Protein AF-A0A674N9Z7-F1 (afdb_monomer_lite)

Secondary structure (DSSP, 8-state):
-EEEEEEETTS-EEEEE--EEEE-SSEEEEEEE-TT-SPBGGGEEEEEEEEEEE----S---S----GGGSPEEEEEEEEEETTS--EEEEE-SSEEEEE-STTEEEEEETTT-BEEEEEEEEESTTHHHHHHTS-SSSPPPPP--PPPP-SS-TTTTSSSEEEEEEEE-SSSPPEEEEEEE-GGGEETTEE---SS-TT-GGG-----S------EETTEE-SSEEEEEEEEE-TTS-EEEEEEEEEE-EE---PPPTT--SPPEEEEEE-SS-EEEEEE-

pLDDT: mean 77.6, std 15.86, range [34.12, 95.75]

Structure (mmCIF, N/CA/C/O backbone):
data_AF-A0A674N9Z7-F1
#
_entry.id   AF-A0A674N9Z7-F1
#
loop_
_atom_site.group_PDB
_atom_site.id
_atom_site.type_symbol
_atom_site.label_atom_id
_atom_site.label_alt_id
_atom_site.label_comp_id
_atom_site.label_asym_id
_atom_site.label_entity_id
_atom_site.label_seq_id
_atom_site.pdbx_PDB_ins_code
_atom_site.Cartn_x
_atom_site.Cartn_y
_atom_site.Cartn_z
_atom_site.occupancy
_atom_site.B_iso_or_equiv
_atom_site.auth_seq_id
_atom_site.auth_comp_id
_atom_site.auth_asym_id
_atom_site.auth_atom_id
_atom_site.pdbx_PDB_model_num
ATOM 1 N N . THR A 1 1 ? 1.564 -14.132 9.157 1.00 89.25 1 THR A N 1
ATOM 2 C CA . THR A 1 1 ? 0.238 -13.489 9.055 1.00 89.25 1 THR A CA 1
ATOM 3 C C . THR A 1 1 ? 0.431 -11.993 9.255 1.00 89.25 1 THR A C 1
ATOM 5 O O . THR A 1 1 ? 1.568 -11.584 9.459 1.00 89.25 1 THR A O 1
ATOM 8 N N . TRP A 1 2 ? -0.617 -11.174 9.172 1.00 94.12 2 TRP A N 1
ATOM 9 C CA . TRP A 1 2 ? -0.531 -9.731 9.433 1.00 94.12 2 TRP A CA 1
ATOM 10 C C . TRP A 1 2 ? -1.522 -9.319 10.516 1.00 94.12 2 TRP A C 1
ATOM 12 O O . TRP A 1 2 ? -2.543 -9.980 10.707 1.00 94.12 2 TRP A O 1
ATOM 22 N N . GLU A 1 3 ? -1.214 -8.232 11.213 1.00 94.38 3 GLU A N 1
ATOM 23 C CA . GLU A 1 3 ? -2.051 -7.651 12.262 1.00 94.38 3 GLU A CA 1
ATOM 24 C C . GLU A 1 3 ? -2.132 -6.134 12.080 1.00 94.38 3 GLU A C 1
ATOM 26 O O . GLU A 1 3 ? -1.129 -5.480 11.781 1.00 94.38 3 GLU A O 1
ATOM 31 N N . LEU A 1 4 ? -3.328 -5.588 12.291 1.00 94.75 4 LEU A N 1
ATOM 32 C CA . LEU A 1 4 ? -3.579 -4.153 12.320 1.00 94.75 4 LEU A CA 1
ATOM 33 C C . LEU A 1 4 ? -3.581 -3.686 13.772 1.00 94.75 4 LEU A C 1
ATOM 35 O O . LEU A 1 4 ? -4.228 -4.291 14.626 1.00 94.75 4 LEU A O 1
ATOM 39 N N . THR A 1 5 ? -2.868 -2.604 14.061 1.00 94.19 5 THR A N 1
ATOM 40 C CA . THR A 1 5 ? -3.030 -1.852 15.307 1.00 94.19 5 THR A CA 1
ATOM 41 C C . THR A 1 5 ? -3.654 -0.503 14.984 1.00 94.19 5 THR A C 1
ATOM 43 O O . THR A 1 5 ? -3.124 0.223 14.147 1.00 94.19 5 THR A O 1
ATOM 46 N N . VAL A 1 6 ? -4.769 -0.189 15.633 1.00 94.00 6 VAL A N 1
ATOM 47 C CA . VAL A 1 6 ? -5.429 1.114 15.552 1.00 94.00 6 VAL A CA 1
ATOM 48 C C . VAL A 1 6 ? -4.976 1.922 16.761 1.00 94.00 6 VAL A C 1
ATOM 50 O O . VAL A 1 6 ? -5.086 1.449 17.895 1.00 94.00 6 VAL A O 1
ATOM 53 N N . CYS A 1 7 ? -4.407 3.096 16.512 1.00 93.25 7 CYS A N 1
ATOM 54 C CA . CYS A 1 7 ? -4.037 4.053 17.545 1.00 93.25 7 CYS A CA 1
ATOM 55 C C . CYS A 1 7 ? -5.126 5.118 17.617 1.00 93.25 7 CYS A C 1
ATOM 57 O O . CYS A 1 7 ? -5.465 5.710 16.595 1.00 93.25 7 CYS A O 1
ATOM 59 N N . ASP A 1 8 ? -5.664 5.374 18.802 1.00 91.69 8 ASP A N 1
ATOM 60 C CA . ASP A 1 8 ? -6.602 6.475 18.998 1.00 91.69 8 ASP A CA 1
ATOM 61 C C . ASP A 1 8 ? -5.860 7.800 19.285 1.00 91.69 8 ASP A C 1
ATOM 63 O O . ASP A 1 8 ? -4.628 7.847 19.393 1.00 91.69 8 ASP A O 1
ATOM 67 N N . ASN A 1 9 ? -6.606 8.893 19.418 1.00 89.75 9 ASN A N 1
ATOM 68 C CA . ASN A 1 9 ? -6.056 10.203 19.782 1.00 89.75 9 ASN A CA 1
ATOM 69 C C . ASN A 1 9 ? -5.608 10.301 21.252 1.00 89.75 9 ASN A C 1
ATOM 71 O O . ASN A 1 9 ? -4.901 11.240 21.615 1.00 89.75 9 ASN A O 1
ATOM 75 N N . SER A 1 10 ? -6.005 9.350 22.103 1.00 88.75 10 SER A N 1
ATOM 76 C CA . SER A 1 10 ? -5.587 9.267 23.508 1.00 88.75 10 SER A CA 1
ATOM 77 C C . SER A 1 10 ? -4.275 8.487 23.702 1.00 88.75 10 SER A C 1
ATOM 79 O O . SER A 1 10 ? -3.694 8.501 24.789 1.00 88.75 10 SER A O 1
ATOM 81 N N . GLY A 1 11 ? -3.778 7.836 22.644 1.00 87.12 11 GLY A N 1
ATOM 82 C CA . GLY A 1 11 ? -2.610 6.957 22.652 1.00 87.12 11 GLY A CA 1
ATOM 83 C C . GLY A 1 11 ? -2.930 5.488 22.968 1.00 87.12 11 GLY A C 1
ATOM 84 O O . GLY A 1 11 ? -2.009 4.665 23.038 1.00 87.12 11 GLY A O 1
ATOM 85 N N . GLN A 1 12 ? -4.204 5.129 23.144 1.00 91.06 12 GLN A N 1
ATOM 86 C CA . GLN A 1 12 ? -4.658 3.750 23.266 1.00 91.06 12 GLN A CA 1
ATOM 87 C C . GLN A 1 12 ? -4.430 2.996 21.951 1.00 91.06 12 GLN A C 1
ATOM 89 O O . GLN A 1 12 ? -4.627 3.518 20.855 1.00 91.06 12 GLN A O 1
ATOM 94 N N . LYS A 1 13 ? -4.012 1.732 22.069 1.00 92.94 13 LYS A N 1
ATOM 95 C CA . LYS A 1 13 ? -3.736 0.853 20.929 1.00 92.94 13 LYS A CA 1
ATOM 96 C C . LYS A 1 13 ? -4.614 -0.386 20.988 1.00 92.94 13 LYS A C 1
ATOM 98 O O . LYS A 1 13 ? -4.460 -1.200 21.901 1.00 92.94 13 LYS A O 1
ATOM 103 N N . THR A 1 14 ? -5.472 -0.571 19.994 1.00 91.75 14 THR A N 1
ATOM 104 C CA . THR A 1 14 ? -6.296 -1.775 19.832 1.00 91.75 14 THR A CA 1
ATOM 105 C C . THR A 1 14 ? -5.777 -2.618 18.676 1.00 91.75 14 THR A C 1
ATOM 107 O O . THR A 1 14 ? -5.268 -2.108 17.680 1.00 91.75 14 THR A O 1
ATOM 110 N N . ARG A 1 15 ? -5.827 -3.945 18.828 1.00 91.69 15 ARG A N 1
ATOM 111 C CA . ARG A 1 15 ? -5.281 -4.889 17.844 1.00 91.69 15 ARG A CA 1
ATOM 112 C C . ARG A 1 15 ? -6.400 -5.653 17.167 1.00 91.69 15 ARG A C 1
ATOM 114 O O . ARG A 1 15 ? -7.312 -6.134 17.834 1.00 91.69 15 ARG A O 1
ATOM 121 N N . HIS A 1 16 ? -6.276 -5.810 15.856 1.00 91.62 16 HIS A N 1
ATOM 122 C CA . HIS A 1 16 ? -7.258 -6.483 15.025 1.00 91.62 16 HIS A CA 1
ATOM 123 C C . HIS A 1 16 ? -6.584 -7.573 14.190 1.00 91.62 16 HIS A C 1
ATOM 125 O O . HIS A 1 16 ? -5.599 -7.346 13.476 1.00 91.62 16 HIS A O 1
ATOM 131 N N . ASN A 1 17 ? -7.151 -8.775 14.270 1.00 89.88 17 ASN A N 1
ATOM 132 C CA . ASN A 1 17 ? -6.742 -9.901 13.443 1.00 89.88 17 ASN A CA 1
ATOM 133 C C . ASN A 1 17 ? -7.235 -9.714 12.010 1.00 89.88 17 ASN A C 1
ATOM 135 O O . ASN A 1 17 ? -8.338 -9.218 11.782 1.00 89.88 17 ASN A O 1
ATOM 139 N N . LEU A 1 18 ? -6.411 -10.143 11.058 1.00 91.56 18 LEU A N 1
ATOM 140 C CA . LEU A 1 18 ? -6.731 -10.109 9.637 1.00 91.56 18 LEU A CA 1
ATOM 141 C C . LEU A 1 18 ? -8.043 -10.850 9.354 1.00 91.56 18 LEU A C 1
ATOM 143 O O . LEU A 1 18 ? -8.181 -12.019 9.715 1.00 91.56 18 LEU A O 1
ATOM 147 N N . SER A 1 19 ? -8.982 -10.190 8.676 1.00 89.94 19 SER A N 1
ATOM 148 C CA . SER A 1 19 ? -10.249 -10.812 8.281 1.00 89.94 19 SER A CA 1
ATOM 149 C C . SER A 1 19 ? -10.084 -11.653 7.021 1.00 89.94 19 SER A C 1
ATOM 151 O O . SER A 1 19 ? -10.548 -12.789 6.969 1.00 89.94 19 SER A O 1
ATOM 153 N N . TRP A 1 20 ? -9.407 -11.117 6.003 1.00 89.25 20 TRP A N 1
ATOM 154 C CA . TRP A 1 20 ? -9.064 -11.859 4.791 1.00 89.25 20 TRP A CA 1
ATOM 155 C C . TRP A 1 20 ? -7.839 -11.259 4.093 1.00 89.25 20 TRP A C 1
ATOM 157 O O . TRP A 1 20 ? -7.523 -10.081 4.255 1.00 89.25 20 TRP A O 1
ATOM 167 N N . ALA A 1 21 ? -7.163 -12.086 3.296 1.00 90.44 21 ALA A N 1
ATOM 168 C CA . ALA A 1 21 ? -6.117 -11.672 2.366 1.00 90.44 21 ALA A CA 1
ATOM 169 C C . ALA A 1 21 ? -6.438 -12.182 0.964 1.00 90.44 21 ALA A C 1
ATOM 171 O O . ALA A 1 21 ? -6.926 -13.303 0.804 1.00 90.44 21 ALA A O 1
ATOM 172 N N . ARG A 1 22 ? -6.126 -11.375 -0.049 1.00 87.31 22 ARG A N 1
ATOM 173 C CA . ARG A 1 22 ? -6.216 -11.764 -1.453 1.00 87.31 22 ARG A CA 1
ATOM 174 C C . ARG A 1 22 ? -4.905 -11.492 -2.159 1.00 87.31 22 ARG A C 1
ATOM 176 O O . ARG A 1 22 ? -4.457 -10.354 -2.212 1.00 87.31 22 ARG A O 1
ATOM 183 N N . PHE A 1 23 ? -4.332 -12.549 -2.711 1.00 87.88 23 PHE A N 1
ATOM 184 C CA . PHE A 1 23 ? -3.097 -12.501 -3.474 1.00 87.88 23 PHE A CA 1
ATOM 185 C C . PHE A 1 23 ? -3.418 -12.323 -4.955 1.00 87.88 23 PHE A C 1
ATOM 187 O O . PHE A 1 23 ? -4.258 -13.036 -5.506 1.00 87.88 23 PHE A O 1
ATOM 194 N N . CYS A 1 24 ? -2.725 -11.381 -5.575 1.00 83.94 24 CYS A N 1
ATOM 195 C CA . CYS A 1 24 ? -2.737 -11.102 -7.002 1.00 83.94 24 CYS A CA 1
ATOM 196 C C . CYS A 1 24 ? -1.329 -11.349 -7.567 1.00 83.94 24 CYS A C 1
ATOM 198 O O . CYS A 1 24 ? -0.430 -11.761 -6.838 1.00 83.94 24 CYS A O 1
ATOM 200 N N . GLY A 1 25 ? -1.117 -11.126 -8.867 1.00 82.50 25 GLY A N 1
ATOM 201 C CA . GLY A 1 25 ? 0.153 -11.473 -9.524 1.00 82.50 25 GLY A CA 1
ATOM 202 C C . GLY A 1 25 ? 1.399 -10.838 -8.887 1.00 82.50 25 GLY A C 1
ATOM 203 O O . GLY A 1 25 ? 2.426 -11.501 -8.776 1.00 82.50 25 GLY A O 1
ATOM 204 N N . THR A 1 26 ? 1.310 -9.582 -8.442 1.00 88.88 26 THR A N 1
ATOM 205 C CA . THR A 1 26 ? 2.442 -8.823 -7.870 1.00 88.88 26 THR A CA 1
ATOM 206 C C . THR A 1 26 ? 2.137 -8.172 -6.524 1.00 88.88 26 THR A C 1
ATOM 208 O O . THR A 1 26 ? 2.973 -7.446 -5.988 1.00 88.88 26 THR A O 1
ATOM 211 N N . SER A 1 27 ? 0.958 -8.420 -5.958 1.00 92.19 27 SER A N 1
ATOM 212 C CA . SER A 1 27 ? 0.466 -7.690 -4.793 1.00 92.19 27 SER A CA 1
ATOM 213 C C . SER A 1 27 ? -0.450 -8.538 -3.915 1.00 92.19 27 SER A C 1
ATOM 215 O O . SER A 1 27 ? -0.954 -9.587 -4.324 1.00 92.19 27 SER A O 1
ATOM 217 N N . VAL A 1 28 ? -0.684 -8.073 -2.691 1.00 92.00 28 VAL A N 1
ATOM 218 C CA . VAL A 1 28 ? -1.697 -8.612 -1.782 1.00 92.00 28 VAL A CA 1
ATOM 219 C C . VAL A 1 28 ? -2.573 -7.489 -1.244 1.00 92.00 28 VAL A C 1
ATOM 221 O O . VAL A 1 28 ? -2.071 -6.457 -0.804 1.00 92.00 28 VAL A O 1
ATOM 224 N N . ALA A 1 29 ? -3.884 -7.718 -1.246 1.00 91.44 29 ALA A N 1
ATOM 225 C CA . ALA A 1 29 ? -4.848 -6.916 -0.509 1.00 91.44 29 ALA A CA 1
ATOM 226 C C . ALA A 1 29 ? -5.136 -7.594 0.836 1.00 91.44 29 ALA A C 1
ATOM 228 O O . ALA A 1 29 ? -5.542 -8.759 0.878 1.00 91.44 29 ALA A O 1
ATOM 229 N N . LEU A 1 30 ? -4.910 -6.876 1.931 1.00 92.88 30 LEU A N 1
ATOM 230 C CA . LEU A 1 30 ? -5.156 -7.312 3.303 1.00 92.88 30 LEU A CA 1
ATOM 231 C C . LEU A 1 30 ? -6.300 -6.493 3.878 1.00 92.88 30 LEU A C 1
ATOM 233 O O . LEU A 1 30 ? -6.258 -5.272 3.778 1.00 92.88 30 LEU A O 1
ATOM 237 N N . CYS A 1 31 ? -7.290 -7.129 4.499 1.00 91.88 31 CYS A N 1
ATOM 238 C CA . CYS A 1 31 ? -8.460 -6.418 4.994 1.00 91.88 31 CYS A CA 1
ATOM 239 C C . CYS A 1 31 ? -8.831 -6.805 6.423 1.00 91.88 31 CYS A C 1
ATOM 241 O O . CYS A 1 31 ? -8.844 -7.985 6.791 1.00 91.88 31 CYS A O 1
ATOM 243 N N . TRP A 1 32 ? -9.222 -5.788 7.184 1.00 92.56 32 TRP A N 1
ATOM 244 C CA . TRP A 1 32 ? -9.765 -5.876 8.531 1.00 92.56 32 TRP A CA 1
ATOM 245 C C . TRP A 1 32 ? -11.174 -5.296 8.517 1.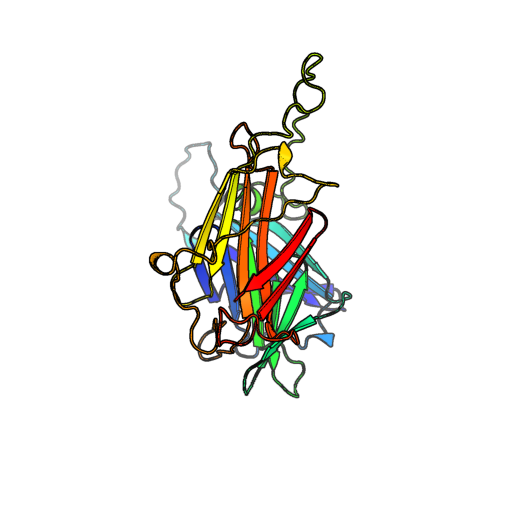00 92.56 32 TRP A C 1
ATOM 247 O O . TRP A 1 32 ? -11.351 -4.088 8.387 1.00 92.56 32 TRP A O 1
ATOM 257 N N . GLY A 1 33 ? -12.171 -6.174 8.583 1.00 85.06 33 GLY A N 1
ATOM 258 C CA . GLY A 1 33 ? -13.579 -5.807 8.662 1.00 85.06 33 GLY A CA 1
ATOM 259 C C . GLY A 1 33 ? -13.980 -5.523 10.103 1.00 85.06 33 GLY A C 1
ATOM 260 O O . GLY A 1 33 ? -13.632 -6.281 11.007 1.00 85.06 33 GLY A O 1
ATOM 261 N N . GLY A 1 34 ? -14.711 -4.428 10.304 1.00 64.38 34 GLY A N 1
ATOM 262 C CA . GLY A 1 34 ? -15.002 -3.905 11.628 1.00 64.38 34 GLY A CA 1
ATOM 263 C C . GLY A 1 34 ? -15.987 -4.743 12.423 1.00 64.38 34 GLY A C 1
ATOM 264 O O . GLY A 1 34 ? -15.813 -4.851 13.625 1.00 64.38 34 GLY A O 1
ATOM 265 N N . GLY A 1 35 ? -17.021 -5.332 11.812 1.00 63.66 35 GLY A N 1
ATOM 266 C CA . GLY A 1 35 ? -18.074 -6.026 12.573 1.00 63.66 35 GLY A CA 1
ATOM 267 C C . GLY A 1 35 ? -18.644 -5.207 13.751 1.00 63.66 35 GLY A C 1
ATOM 268 O O . GLY A 1 35 ? -19.144 -5.801 14.698 1.00 63.66 35 GLY A O 1
ATOM 269 N N . GLY A 1 36 ? -18.513 -3.869 13.720 1.00 61.47 36 GLY A N 1
ATOM 270 C CA . GLY A 1 36 ? -18.847 -2.946 14.816 1.00 61.47 36 GLY A CA 1
ATOM 271 C C . GLY A 1 36 ? -17.737 -2.644 15.843 1.00 61.47 36 GLY A C 1
ATOM 272 O O . GLY A 1 36 ? -18.000 -1.954 16.818 1.00 61.47 36 GLY A O 1
ATOM 273 N N . HIS A 1 37 ? -16.511 -3.146 15.672 1.00 69.69 37 HIS A N 1
ATOM 274 C CA . HIS A 1 37 ? -15.405 -3.015 16.637 1.00 69.69 37 HIS A CA 1
ATOM 275 C C . HIS A 1 37 ? -14.310 -2.014 16.245 1.00 69.69 37 HIS A C 1
ATOM 277 O O . HIS A 1 37 ? -13.355 -1.845 17.004 1.00 69.69 37 HIS A O 1
ATOM 283 N N . LEU A 1 38 ? -14.392 -1.400 15.063 1.00 82.38 38 LEU A N 1
ATOM 284 C CA . LEU A 1 38 ? -13.478 -0.321 14.690 1.00 82.38 38 LEU A CA 1
ATOM 285 C C . LEU A 1 38 ? -14.085 1.013 15.152 1.00 82.38 38 LEU A C 1
ATOM 287 O O . LEU A 1 38 ? -15.281 1.213 14.941 1.00 82.38 38 LEU A O 1
ATOM 291 N N . PRO A 1 39 ? -13.299 1.888 15.801 1.00 83.50 39 PRO A N 1
ATOM 292 C CA . PRO A 1 39 ? -13.789 3.177 16.277 1.00 83.50 39 PRO A CA 1
ATOM 293 C C . PRO A 1 39 ? -14.083 4.137 15.116 1.00 83.50 39 PRO A C 1
ATOM 295 O O . PRO A 1 39 ? -13.719 3.878 13.963 1.00 83.50 39 PRO A O 1
ATOM 298 N N . ASP A 1 40 ? -14.728 5.258 15.433 1.00 88.50 40 ASP A N 1
ATOM 299 C CA . ASP A 1 40 ? -14.973 6.328 14.465 1.00 88.50 40 ASP A CA 1
ATOM 300 C C . ASP A 1 40 ? -13.662 6.915 13.960 1.00 88.50 40 ASP A C 1
ATOM 302 O O . ASP A 1 40 ? -12.691 7.027 14.713 1.00 88.50 40 ASP A O 1
ATOM 306 N N . LEU A 1 41 ? -13.646 7.339 12.695 1.00 87.56 41 LEU A N 1
ATOM 307 C CA . LEU A 1 41 ? -12.433 7.857 12.068 1.00 87.56 41 LEU A CA 1
ATOM 308 C C . LEU A 1 41 ? -11.839 9.044 12.845 1.00 87.56 41 LEU A C 1
ATOM 310 O O . LEU A 1 41 ? -10.623 9.130 12.985 1.00 87.56 41 LEU A O 1
ATOM 314 N N . GLU A 1 42 ? -12.687 9.914 13.401 1.00 87.62 42 GLU A N 1
ATOM 315 C CA . GLU A 1 42 ? -12.271 11.087 14.183 1.00 87.62 42 GLU A CA 1
ATOM 316 C C . GLU A 1 42 ? -11.526 10.729 15.472 1.00 87.62 42 GLU A C 1
ATOM 318 O O . GLU A 1 42 ? -10.763 11.544 15.988 1.00 87.62 42 GLU A O 1
ATOM 323 N N . GLN A 1 43 ? -11.732 9.523 16.003 1.00 89.81 43 GLN A N 1
ATOM 324 C CA . GLN A 1 43 ? -11.080 9.056 17.224 1.00 89.81 43 GLN A CA 1
ATOM 325 C C . GLN A 1 43 ? -9.707 8.440 16.941 1.00 89.81 43 GLN A C 1
ATOM 327 O O . GLN A 1 43 ? -8.938 8.226 17.877 1.00 89.81 43 GLN A O 1
ATOM 332 N N . ILE A 1 44 ? -9.391 8.150 15.676 1.00 91.62 44 ILE A N 1
ATOM 333 C CA . ILE A 1 44 ? -8.182 7.440 15.264 1.00 91.62 44 ILE A CA 1
ATOM 334 C C . ILE A 1 44 ? -7.095 8.450 14.882 1.00 91.62 44 ILE A C 1
ATOM 336 O O . ILE A 1 44 ? -7.323 9.368 14.098 1.00 91.62 44 ILE A O 1
ATOM 340 N N . SER A 1 45 ? -5.882 8.235 15.388 1.00 92.56 45 SER A N 1
ATOM 341 C CA . SER A 1 45 ? -4.696 9.014 15.022 1.00 92.56 45 SER A CA 1
ATOM 342 C C . SER A 1 45 ? -3.912 8.352 13.885 1.00 92.56 45 SER A C 1
ATOM 344 O O . SER A 1 45 ? -3.547 9.008 12.901 1.00 92.56 45 SER A O 1
ATOM 346 N N . SER A 1 46 ? -3.674 7.040 13.986 1.00 93.75 46 SER A N 1
ATOM 347 C CA . SER A 1 46 ? -2.925 6.285 12.981 1.00 93.75 46 SER A CA 1
ATOM 348 C C . SER A 1 46 ? -3.284 4.798 12.915 1.00 93.75 46 SER A C 1
ATOM 350 O O . SER A 1 46 ? -3.792 4.191 13.864 1.00 93.75 46 SER A O 1
ATOM 352 N N . PHE A 1 47 ? -2.981 4.193 11.766 1.00 94.19 47 PHE A N 1
ATOM 353 C CA . PHE A 1 47 ? -2.992 2.748 11.562 1.00 94.19 47 PHE A CA 1
ATOM 354 C C . PHE A 1 47 ? -1.568 2.218 11.458 1.00 94.19 47 PHE A C 1
ATOM 356 O O . PHE A 1 47 ? -0.772 2.718 10.666 1.00 94.19 47 PHE A O 1
ATOM 363 N N . LEU A 1 48 ? -1.262 1.155 12.201 1.00 94.75 48 LEU A N 1
ATOM 364 C CA . LEU A 1 48 ? 0.029 0.474 12.143 1.00 94.75 48 LEU A CA 1
ATOM 365 C C . LEU A 1 48 ? -0.151 -0.951 11.627 1.00 94.75 48 LEU A C 1
ATOM 367 O O . LEU A 1 48 ? -0.820 -1.778 12.259 1.00 94.75 48 LEU A O 1
ATOM 371 N N . LEU A 1 49 ? 0.515 -1.273 10.526 1.00 95.75 49 LEU A N 1
ATOM 372 C CA . LEU A 1 49 ? 0.563 -2.630 10.001 1.00 95.75 49 LEU A CA 1
ATOM 373 C C . LEU A 1 49 ? 1.782 -3.373 10.549 1.00 95.75 49 LEU A C 1
ATOM 375 O O . LEU A 1 49 ? 2.903 -2.859 10.525 1.00 95.75 49 LEU A O 1
ATOM 379 N N . HIS A 1 50 ? 1.565 -4.614 10.984 1.00 94.88 50 HIS A N 1
ATOM 380 C CA . HIS A 1 50 ? 2.631 -5.492 11.447 1.00 94.88 50 HIS A CA 1
ATOM 381 C C . HIS A 1 50 ? 2.613 -6.844 10.737 1.00 94.88 50 HIS A C 1
ATOM 383 O O . HIS A 1 50 ? 1.563 -7.469 10.572 1.00 94.88 50 HIS A O 1
ATOM 389 N N . GLY A 1 51 ? 3.800 -7.336 10.392 1.00 94.00 51 GLY A N 1
ATOM 390 C CA . GLY A 1 51 ? 4.030 -8.727 10.036 1.00 94.00 51 GLY A CA 1
ATOM 391 C C . GLY A 1 51 ? 4.155 -9.576 11.297 1.00 94.00 51 GLY A C 1
ATOM 392 O O . GLY A 1 51 ? 4.940 -9.273 12.195 1.00 94.00 51 GLY A O 1
ATOM 393 N N . VAL A 1 52 ? 3.373 -10.647 11.380 1.00 90.75 52 VAL A N 1
ATOM 394 C CA . VAL A 1 52 ? 3.360 -11.578 12.511 1.00 90.75 52 VAL A CA 1
ATOM 395 C C . VAL A 1 52 ? 3.892 -12.921 12.044 1.00 90.75 52 VAL A C 1
ATOM 397 O O . VAL A 1 52 ? 3.341 -13.549 11.135 1.00 90.75 52 VAL A O 1
ATOM 400 N N . HIS A 1 53 ? 4.959 -13.388 12.675 1.00 84.44 53 HIS A N 1
ATOM 401 C CA . HIS A 1 53 ? 5.589 -14.653 12.329 1.00 84.44 53 HIS A CA 1
ATOM 402 C C . HIS A 1 53 ? 5.929 -15.443 13.596 1.00 84.44 53 HIS A C 1
ATOM 404 O O . HIS A 1 53 ? 6.264 -14.858 14.630 1.00 84.44 53 HIS A O 1
ATOM 410 N N . PRO A 1 54 ? 5.812 -16.780 13.562 1.00 76.25 54 PRO A N 1
ATOM 411 C CA . PRO A 1 54 ? 6.242 -17.596 14.684 1.00 76.25 54 PRO A CA 1
ATOM 412 C C . PRO A 1 54 ? 7.746 -17.404 14.885 1.00 76.25 54 PRO A C 1
ATOM 414 O O . PRO A 1 54 ? 8.504 -17.361 13.916 1.00 76.25 54 PRO A O 1
ATOM 417 N N . TYR A 1 55 ? 8.184 -17.303 16.138 1.00 66.88 55 TYR A N 1
ATOM 418 C CA . TYR A 1 55 ? 9.605 -17.210 16.444 1.00 66.88 55 TYR A CA 1
ATOM 419 C C . TYR A 1 55 ? 10.320 -18.490 15.977 1.00 66.88 55 TYR A C 1
ATOM 421 O O . TYR A 1 55 ? 10.154 -19.564 16.562 1.00 66.88 55 TYR A O 1
ATOM 429 N N . LEU A 1 56 ? 11.095 -18.394 14.895 1.00 53.38 56 LEU A N 1
ATOM 430 C CA . LEU A 1 56 ? 11.961 -19.471 14.424 1.00 53.38 56 LEU A CA 1
ATOM 431 C C . LEU A 1 56 ? 13.311 -19.338 15.138 1.00 53.38 56 LEU A C 1
ATOM 433 O O . LEU A 1 56 ? 14.215 -18.671 14.642 1.00 53.38 56 LEU A O 1
ATOM 437 N N . ARG A 1 57 ? 13.476 -19.970 16.312 1.00 44.84 57 ARG A N 1
ATOM 438 C CA . ARG A 1 57 ? 14.834 -20.219 16.830 1.00 44.84 57 ARG A CA 1
ATOM 439 C C . ARG A 1 57 ? 15.519 -21.216 15.906 1.00 44.84 57 ARG A C 1
ATOM 441 O O . ARG A 1 57 ? 15.362 -22.422 16.075 1.00 44.84 57 ARG A O 1
ATOM 448 N N . PHE A 1 58 ? 16.324 -20.725 14.973 1.00 45.62 58 PHE A N 1
ATOM 449 C CA . PHE A 1 58 ? 17.422 -21.506 14.411 1.00 45.62 58 PHE A CA 1
ATOM 450 C C . PHE A 1 58 ? 18.563 -21.543 15.433 1.00 45.62 58 PHE A C 1
ATOM 452 O O . PHE A 1 58 ? 19.543 -20.824 15.291 1.00 45.62 58 PHE A O 1
ATOM 459 N N . SER A 1 59 ? 18.392 -22.300 16.523 1.00 37.41 59 SER A N 1
ATOM 460 C CA . SER A 1 59 ? 19.477 -22.938 17.293 1.00 37.41 59 SER A CA 1
ATOM 461 C C . SER A 1 59 ? 18.993 -23.468 18.645 1.00 37.41 59 SER A C 1
ATOM 463 O O . SER A 1 59 ? 18.275 -22.801 19.391 1.00 37.41 59 SER A O 1
ATOM 465 N N . SER A 1 60 ? 19.520 -24.652 18.963 1.00 35.78 60 SER A N 1
ATOM 466 C CA . SER A 1 60 ? 19.499 -25.374 20.242 1.00 35.78 60 SER A CA 1
ATOM 467 C C . SER A 1 60 ? 18.353 -26.372 20.428 1.00 35.78 60 SER A C 1
ATOM 469 O O . SER A 1 60 ? 17.288 -26.080 20.969 1.00 35.78 60 SER A O 1
ATOM 471 N N . PHE A 1 61 ? 18.650 -27.601 19.998 1.00 43.72 61 PHE A N 1
ATOM 472 C CA . PHE A 1 61 ? 18.060 -28.843 20.481 1.00 43.72 61 PHE A CA 1
ATOM 473 C C . PHE A 1 61 ? 18.087 -28.876 22.014 1.00 43.72 61 PHE A C 1
ATOM 475 O O . PHE A 1 61 ? 19.115 -29.191 22.596 1.00 43.72 61 PHE A O 1
ATOM 482 N N . HIS A 1 62 ? 16.961 -28.614 22.671 1.00 38.66 62 HIS A N 1
ATOM 483 C CA . HIS A 1 62 ? 16.689 -29.210 23.974 1.00 38.66 62 HIS A CA 1
ATOM 484 C C . HIS A 1 62 ? 15.209 -29.566 24.085 1.00 38.66 62 HIS A C 1
ATOM 486 O O . HIS A 1 62 ? 14.320 -28.845 23.636 1.00 38.66 62 HIS A O 1
ATOM 492 N N . HIS A 1 63 ? 14.996 -30.769 24.605 1.00 44.56 63 HIS A N 1
ATOM 493 C CA . HIS A 1 63 ? 13.756 -31.522 24.625 1.00 44.56 63 HIS A CA 1
ATOM 494 C C . HIS A 1 63 ? 12.573 -30.740 25.201 1.00 44.56 63 HIS A C 1
ATOM 496 O O . HIS A 1 63 ? 12.573 -30.344 26.360 1.00 44.56 63 HIS A O 1
ATOM 502 N N . GLY A 1 64 ? 11.521 -30.611 24.396 1.00 44.78 64 GLY A N 1
ATOM 503 C CA . GLY A 1 64 ? 10.220 -30.137 24.848 1.00 44.78 64 GLY A CA 1
ATOM 504 C C . GLY A 1 64 ? 9.333 -29.790 23.665 1.00 44.78 64 GLY A C 1
ATOM 505 O O . GLY A 1 64 ? 9.432 -28.701 23.105 1.00 44.78 64 GLY A O 1
ATOM 506 N N . LYS A 1 65 ? 8.452 -30.713 23.262 1.00 45.53 65 LYS A N 1
ATOM 507 C CA . LYS A 1 65 ? 7.350 -30.405 22.342 1.00 45.53 65 LYS A CA 1
ATOM 508 C C . LYS A 1 65 ? 6.355 -29.501 23.078 1.00 45.53 65 LYS A C 1
ATOM 510 O O . LYS A 1 65 ? 5.360 -29.981 23.608 1.00 45.53 65 LYS A O 1
ATOM 515 N N . ALA A 1 66 ? 6.636 -28.202 23.140 1.00 46.22 66 ALA A N 1
ATOM 516 C CA . ALA A 1 66 ? 5.622 -27.233 23.527 1.00 46.22 66 ALA A CA 1
ATOM 517 C C . ALA A 1 66 ? 4.504 -27.247 22.461 1.00 46.22 66 ALA A C 1
ATOM 519 O O . ALA A 1 66 ? 4.823 -27.268 21.263 1.00 46.22 66 ALA A O 1
ATOM 520 N N . PRO A 1 67 ? 3.217 -27.245 22.858 1.00 42.03 67 PRO A N 1
ATOM 521 C CA . PRO A 1 67 ? 2.098 -27.096 21.934 1.00 42.03 67 PRO A CA 1
ATOM 522 C C . PRO A 1 67 ? 2.306 -25.877 21.030 1.00 42.03 67 PRO A C 1
ATOM 524 O O . PRO A 1 67 ? 2.788 -24.836 21.478 1.00 42.03 67 PRO A O 1
ATOM 527 N N . ILE A 1 68 ? 1.922 -25.989 19.756 1.00 50.25 68 ILE A N 1
ATOM 528 C CA . ILE A 1 68 ? 2.061 -24.920 18.749 1.00 50.25 68 ILE A CA 1
ATOM 529 C C . ILE A 1 68 ? 1.413 -23.599 19.224 1.00 50.25 68 ILE A C 1
ATOM 531 O O . ILE A 1 68 ? 1.869 -22.527 18.837 1.00 50.25 68 ILE A O 1
ATOM 535 N N . SER A 1 69 ? 0.424 -23.666 20.124 1.00 43.66 69 SER A N 1
ATOM 536 C CA . SER A 1 69 ? -0.300 -22.517 20.685 1.00 43.66 69 SER A CA 1
ATOM 537 C C . SER A 1 69 ? 0.466 -21.674 21.717 1.00 43.66 69 SER A C 1
ATOM 539 O O . SER A 1 69 ? -0.047 -20.637 22.121 1.00 43.66 69 SER A O 1
ATOM 541 N N . LEU A 1 70 ? 1.659 -22.088 22.165 1.00 43.19 70 LEU A N 1
ATOM 542 C CA . LEU A 1 70 ? 2.442 -21.393 23.206 1.00 43.19 70 LEU A CA 1
ATOM 543 C C . LEU A 1 70 ? 3.723 -20.729 22.679 1.00 43.19 70 LEU A C 1
ATOM 545 O O . LEU A 1 70 ? 4.520 -20.211 23.462 1.00 43.19 70 LEU A O 1
ATOM 549 N N . ARG A 1 71 ? 3.964 -20.746 21.362 1.00 55.38 71 ARG A N 1
ATOM 550 C CA . ARG A 1 71 ? 5.151 -20.092 20.797 1.00 55.38 71 ARG A CA 1
ATOM 551 C C . ARG A 1 71 ? 4.939 -18.577 20.758 1.00 55.38 71 ARG A C 1
ATOM 553 O O . ARG A 1 71 ? 3.964 -18.142 20.147 1.00 55.38 71 ARG A O 1
ATOM 560 N N . PRO A 1 72 ? 5.849 -17.766 21.332 1.00 58.62 72 PRO A N 1
ATOM 561 C CA . PRO A 1 72 ? 5.802 -16.322 21.156 1.00 58.62 72 PRO A CA 1
ATOM 562 C C . PRO A 1 72 ? 5.836 -15.998 19.658 1.00 58.62 72 PRO A C 1
ATOM 564 O O . PRO A 1 72 ? 6.712 -16.477 18.933 1.00 58.62 72 PRO A O 1
ATOM 567 N N . SER A 1 73 ? 4.873 -15.223 19.171 1.00 69.62 73 SER A N 1
ATOM 568 C CA . SER A 1 73 ? 4.914 -14.667 17.819 1.00 69.62 73 SER A CA 1
ATOM 569 C C . SER A 1 73 ? 5.737 -13.383 17.835 1.00 69.62 73 SER A C 1
ATOM 571 O O . SER A 1 73 ? 5.471 -12.493 18.644 1.00 69.62 73 SER A O 1
ATOM 573 N N . SER A 1 74 ? 6.715 -13.273 16.941 1.00 80.19 74 SER A N 1
ATOM 574 C CA . SER A 1 74 ? 7.439 -12.025 16.714 1.00 80.19 74 SER A CA 1
ATOM 575 C C . SER A 1 74 ? 6.608 -11.096 15.825 1.00 80.19 74 SER A C 1
ATOM 577 O O . SER A 1 74 ? 5.876 -11.560 14.942 1.00 80.19 74 SER A O 1
ATOM 579 N N . ARG A 1 75 ? 6.706 -9.786 16.078 1.00 88.62 75 ARG A N 1
ATOM 580 C CA . ARG A 1 75 ? 6.010 -8.726 15.337 1.00 88.62 75 ARG A CA 1
ATOM 581 C C . ARG A 1 75 ? 7.037 -7.798 14.703 1.00 88.62 75 ARG A C 1
ATOM 583 O O . ARG A 1 75 ? 7.852 -7.218 15.415 1.00 88.62 75 ARG A O 1
ATOM 590 N N . SER A 1 76 ? 6.942 -7.644 13.393 1.00 91.75 76 SER A N 1
ATOM 591 C CA . SER A 1 76 ? 7.722 -6.703 12.594 1.00 91.75 76 SER A CA 1
ATOM 592 C C . SER A 1 76 ? 6.819 -5.538 12.216 1.00 91.75 76 SER A C 1
ATOM 594 O O . SER A 1 76 ? 5.805 -5.750 11.552 1.00 91.75 76 SER A O 1
ATOM 596 N N . PHE A 1 77 ? 7.139 -4.328 12.658 1.00 93.06 77 PHE A N 1
ATOM 597 C CA . PHE A 1 77 ? 6.471 -3.115 12.202 1.00 93.06 77 PHE A CA 1
ATOM 598 C C . PHE A 1 77 ? 6.756 -2.912 10.707 1.00 93.06 77 PHE A C 1
ATOM 600 O O . PHE A 1 77 ? 7.884 -3.109 10.259 1.00 93.06 77 PHE A O 1
ATOM 607 N N . MET A 1 78 ? 5.728 -2.589 9.919 1.00 93.88 78 MET A N 1
ATOM 608 C CA . MET A 1 78 ? 5.844 -2.465 8.460 1.00 93.88 78 MET A CA 1
ATOM 609 C C . MET A 1 78 ? 5.580 -1.046 7.977 1.00 93.88 78 MET A C 1
ATOM 611 O O . MET A 1 78 ? 6.380 -0.504 7.222 1.00 93.88 78 MET A O 1
ATOM 615 N N . VAL A 1 79 ? 4.447 -0.472 8.376 1.00 92.62 79 VAL A N 1
ATOM 616 C CA . VAL A 1 79 ? 4.023 0.858 7.933 1.00 92.62 79 VAL A CA 1
ATOM 617 C C . VAL A 1 79 ? 3.124 1.503 8.980 1.00 92.62 79 VAL A C 1
ATOM 619 O O . VAL A 1 79 ? 2.335 0.817 9.636 1.00 92.62 79 VAL A O 1
ATOM 622 N N . GLU A 1 80 ? 3.256 2.820 9.112 1.00 93.50 80 GLU A N 1
ATOM 623 C CA . GLU A 1 80 ? 2.334 3.692 9.832 1.00 93.50 80 GLU A CA 1
ATOM 624 C C . GLU A 1 80 ? 1.638 4.616 8.839 1.00 93.50 80 GLU A C 1
ATOM 626 O O . GLU A 1 80 ? 2.279 5.232 7.989 1.00 93.50 80 GLU A O 1
ATOM 631 N N . VAL A 1 81 ? 0.321 4.712 8.966 1.00 92.00 81 VAL A N 1
ATOM 632 C CA . VAL A 1 81 ? -0.526 5.569 8.144 1.00 92.00 81 VAL A CA 1
ATOM 633 C C . VAL A 1 81 ? -1.206 6.558 9.068 1.00 92.00 81 VAL A C 1
ATOM 635 O O . VAL A 1 81 ? -2.029 6.174 9.898 1.00 92.00 81 VAL A O 1
ATOM 638 N N . ASN A 1 82 ? -0.843 7.828 8.932 1.00 90.19 82 ASN A N 1
ATOM 639 C CA . ASN A 1 82 ? -1.395 8.908 9.741 1.00 90.19 82 ASN A CA 1
ATOM 640 C C . ASN A 1 82 ? -2.680 9.444 9.108 1.00 90.19 82 ASN A C 1
ATOM 642 O O . ASN A 1 82 ? -2.707 9.736 7.912 1.00 90.19 82 ASN A O 1
ATOM 646 N N . LEU A 1 83 ? -3.723 9.620 9.920 1.00 85.94 83 LEU A N 1
ATOM 647 C CA . LEU A 1 83 ? -5.021 10.134 9.466 1.00 85.94 83 LEU A CA 1
ATOM 648 C C . LEU A 1 83 ? -5.101 11.661 9.406 1.00 85.94 83 LEU A C 1
ATOM 650 O O . LEU A 1 83 ? -6.063 12.203 8.877 1.00 85.94 83 LEU A O 1
ATOM 654 N N . SER A 1 84 ? -4.073 12.364 9.885 1.00 72.19 84 SER A N 1
ATOM 655 C CA . SER A 1 84 ? -3.959 13.824 9.762 1.00 72.19 84 SER A CA 1
ATOM 656 C C . SER A 1 84 ? -3.802 14.312 8.315 1.00 72.19 84 SER A C 1
ATOM 658 O O . SER A 1 84 ? -3.824 15.516 8.064 1.00 72.19 84 SER A O 1
ATOM 660 N N . LYS A 1 85 ? -3.626 13.393 7.361 1.00 67.81 85 LYS A N 1
ATOM 661 C CA . LYS A 1 85 ? -3.477 13.684 5.936 1.00 67.81 85 LYS A CA 1
ATOM 662 C C . LYS A 1 85 ? -4.817 13.581 5.206 1.00 67.81 85 LYS A C 1
ATOM 664 O O . LYS A 1 85 ? -5.724 12.875 5.633 1.00 67.81 85 LYS A O 1
ATOM 669 N N . SER A 1 86 ? -4.941 14.306 4.094 1.00 68.44 86 SER A N 1
ATOM 670 C CA . 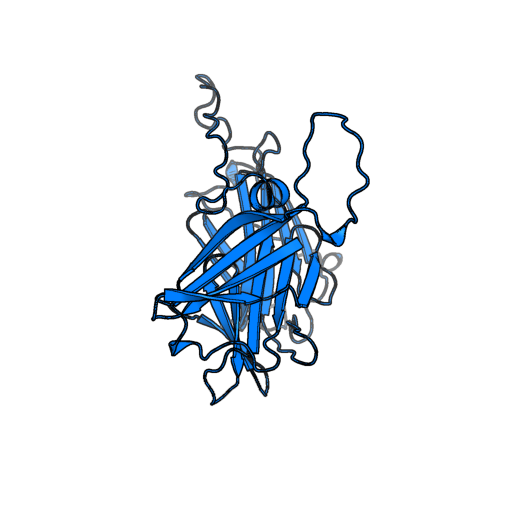SER A 1 86 ? -6.177 14.399 3.310 1.00 68.44 86 SER A CA 1
ATOM 671 C C . SER A 1 86 ? -6.699 13.028 2.864 1.00 68.44 86 SER A C 1
ATOM 673 O O . SER A 1 86 ? -5.991 12.290 2.181 1.00 68.44 86 SER A O 1
ATOM 675 N N . LEU A 1 87 ? -7.959 12.725 3.190 1.00 82.81 87 LEU A N 1
ATOM 676 C CA . LEU A 1 87 ? -8.663 11.525 2.735 1.00 82.81 87 LEU A CA 1
ATOM 677 C C . LEU A 1 87 ? -9.331 11.763 1.375 1.00 82.81 87 LEU A C 1
ATOM 679 O O . LEU A 1 87 ? -10.376 12.416 1.283 1.00 82.81 87 LEU A O 1
ATOM 683 N N . GLN A 1 88 ? -8.766 11.194 0.313 1.00 86.19 88 GLN A N 1
ATOM 684 C CA . GLN A 1 88 ? -9.336 11.311 -1.030 1.00 86.19 88 GLN A CA 1
ATOM 685 C C . GLN A 1 88 ? -10.472 10.299 -1.226 1.00 86.19 88 GLN A C 1
ATOM 687 O O . GLN A 1 88 ? -10.275 9.103 -1.033 1.00 86.19 88 GLN A O 1
ATOM 692 N N . LEU A 1 89 ? -11.661 10.746 -1.646 1.00 86.62 89 LEU A N 1
ATOM 693 C CA . LEU A 1 89 ? -12.720 9.831 -2.093 1.00 86.62 89 LEU A CA 1
ATOM 694 C C . LEU A 1 89 ? -12.307 9.178 -3.412 1.00 86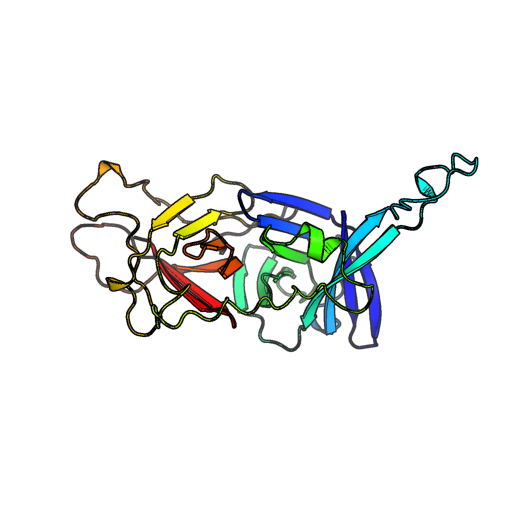.62 89 LEU A C 1
ATOM 696 O O . LEU A 1 89 ? -12.042 9.886 -4.381 1.00 86.62 89 LEU A O 1
ATOM 700 N N . ILE A 1 90 ? -12.268 7.846 -3.448 1.00 83.44 90 ILE A N 1
ATOM 701 C CA . ILE A 1 90 ? -11.913 7.095 -4.663 1.00 83.44 90 ILE A CA 1
ATOM 702 C C . ILE A 1 90 ? -13.061 6.249 -5.215 1.00 83.44 90 ILE A C 1
ATOM 704 O O . ILE A 1 90 ? -13.056 5.933 -6.401 1.00 83.44 90 ILE A O 1
ATOM 708 N N . SER A 1 91 ? -14.025 5.869 -4.373 1.00 81.25 91 SER A N 1
ATOM 709 C CA . SER A 1 91 ? -15.175 5.035 -4.736 1.00 81.25 91 SER A CA 1
ATOM 710 C C . SER A 1 91 ? -16.243 5.122 -3.641 1.00 81.25 91 SER A C 1
ATOM 712 O O . SER A 1 91 ? -15.960 5.541 -2.521 1.00 81.25 91 SER A O 1
ATOM 714 N N . GLU A 1 92 ? -17.469 4.709 -3.941 1.00 84.69 92 GLU A N 1
ATOM 715 C CA . GLU A 1 92 ? -18.548 4.559 -2.967 1.00 84.69 92 GLU A CA 1
ATOM 716 C C . GLU A 1 92 ? -19.549 3.481 -3.406 1.00 84.69 92 GLU A C 1
ATOM 718 O O . GLU A 1 92 ? -19.621 3.111 -4.580 1.00 84.69 92 GLU A O 1
ATOM 723 N N . ASP A 1 93 ? -20.331 2.980 -2.451 1.00 80.88 93 ASP A N 1
ATOM 724 C CA . ASP A 1 93 ? -21.535 2.189 -2.694 1.00 80.88 93 ASP A CA 1
ATOM 725 C C . ASP A 1 93 ? -22.748 2.790 -1.948 1.00 80.88 93 ASP A C 1
ATOM 727 O O . ASP A 1 93 ? -22.750 3.962 -1.562 1.00 80.88 93 ASP A O 1
ATOM 731 N N . ARG A 1 94 ? -23.834 2.026 -1.780 1.00 84.81 94 ARG A N 1
ATOM 732 C CA . ARG A 1 94 ? -25.041 2.504 -1.078 1.00 84.81 94 ARG A CA 1
ATOM 733 C C . ARG A 1 94 ? -24.847 2.713 0.428 1.00 84.81 94 ARG A C 1
ATOM 735 O O . ARG A 1 94 ? -25.624 3.452 1.020 1.00 84.81 94 ARG A O 1
ATOM 742 N N . LEU A 1 95 ? -23.874 2.048 1.037 1.00 86.81 95 LEU A N 1
ATOM 743 C CA . LEU A 1 95 ? -23.659 1.979 2.481 1.00 86.81 95 LEU A CA 1
ATOM 744 C C . LEU A 1 95 ? -22.321 2.583 2.912 1.00 86.81 95 LEU A C 1
ATOM 746 O O . LEU A 1 95 ? -22.215 3.041 4.045 1.00 86.81 95 LEU A O 1
ATOM 750 N N . VAL A 1 96 ? -21.308 2.562 2.047 1.00 87.25 96 VAL A N 1
ATOM 751 C CA . VAL A 1 96 ? -19.921 2.851 2.399 1.00 87.25 96 VAL A CA 1
ATOM 752 C C . VAL A 1 96 ? -19.260 3.778 1.385 1.00 87.25 96 VAL A C 1
ATOM 754 O O . VAL A 1 96 ? -19.398 3.614 0.173 1.00 87.25 96 VAL A O 1
ATOM 757 N N . GLU A 1 97 ? -18.496 4.738 1.891 1.00 88.94 97 GLU A N 1
ATOM 758 C CA . GLU A 1 97 ? -17.556 5.549 1.120 1.00 88.94 97 GLU A CA 1
ATOM 759 C C . GLU A 1 97 ? -16.141 4.995 1.253 1.00 88.94 97 GLU A C 1
ATOM 761 O O . GLU A 1 97 ? -15.698 4.649 2.348 1.00 88.94 97 GLU A O 1
ATOM 766 N N . LEU A 1 98 ? -15.412 4.945 0.142 1.00 88.00 98 LEU A N 1
ATOM 767 C CA . LEU A 1 98 ? -14.043 4.462 0.091 1.00 88.00 98 LEU A CA 1
ATOM 768 C C . LEU A 1 98 ? -13.072 5.636 0.005 1.00 88.00 98 LEU A C 1
ATOM 770 O O . LEU A 1 98 ? -13.012 6.350 -1.002 1.00 88.00 98 LEU A O 1
ATOM 774 N N . ARG A 1 99 ? -12.282 5.814 1.059 1.00 89.06 99 ARG A N 1
ATOM 775 C CA . ARG A 1 99 ? -11.286 6.875 1.164 1.00 89.06 99 ARG A CA 1
ATOM 776 C C . ARG A 1 99 ? -9.879 6.296 1.035 1.00 89.06 99 ARG A C 1
ATOM 778 O O . ARG A 1 99 ? -9.526 5.362 1.754 1.00 89.06 99 ARG A O 1
ATOM 785 N N . LEU A 1 100 ? -9.087 6.850 0.122 1.00 88.38 100 LEU A N 1
ATOM 786 C CA . LEU A 1 100 ? -7.671 6.541 -0.036 1.00 88.38 100 LEU A CA 1
ATOM 787 C C . LEU A 1 100 ? -6.852 7.360 0.961 1.00 88.38 100 LEU A C 1
ATOM 789 O O . LEU A 1 100 ? -7.017 8.575 1.086 1.00 88.38 100 LEU A O 1
ATOM 793 N N . LEU A 1 101 ? -5.972 6.650 1.651 1.00 89.06 101 LEU A N 1
ATOM 794 C CA . LEU A 1 101 ? -4.901 7.158 2.487 1.00 89.06 101 LEU A CA 1
ATOM 795 C C . LEU A 1 101 ? -3.559 6.865 1.807 1.00 89.06 101 LEU A C 1
ATOM 797 O O . LEU A 1 101 ? -3.473 6.196 0.776 1.00 89.06 101 LEU A O 1
ATOM 801 N N . GLU A 1 102 ? -2.480 7.326 2.423 1.00 85.44 102 GLU A N 1
ATOM 802 C CA . GLU A 1 102 ? -1.133 7.039 1.945 1.00 85.44 102 GLU A CA 1
ATOM 803 C C . GLU A 1 102 ? -0.769 5.546 1.979 1.00 85.44 102 GLU A C 1
ATOM 805 O O . GLU A 1 102 ? -1.406 4.713 2.633 1.00 85.44 102 GLU A O 1
ATOM 810 N N . SER A 1 103 ? 0.335 5.218 1.300 1.00 83.12 103 SER A N 1
ATOM 811 C CA . SER A 1 103 ? 0.947 3.883 1.314 1.00 83.12 103 SER A CA 1
ATOM 812 C C . SER A 1 103 ? 0.006 2.762 0.847 1.00 83.12 103 SER A C 1
ATOM 814 O O . SER A 1 103 ? 0.053 1.651 1.374 1.00 83.12 103 SER A O 1
ATOM 816 N N . GLY A 1 104 ? -0.877 3.052 -0.117 1.00 86.50 104 GLY A N 1
ATOM 817 C CA . GLY A 1 104 ? -1.815 2.070 -0.673 1.00 86.50 104 GLY A CA 1
ATOM 818 C C . GLY A 1 104 ? -2.895 1.617 0.316 1.00 86.50 104 GLY A C 1
ATOM 819 O O . GLY A 1 104 ? -3.434 0.512 0.181 1.00 86.50 104 GLY A O 1
ATOM 820 N N . THR A 1 105 ? -3.186 2.443 1.325 1.00 91.19 105 THR A N 1
ATOM 821 C CA . THR A 1 105 ? -4.147 2.138 2.389 1.00 91.19 105 THR A CA 1
ATOM 822 C C . THR A 1 105 ? -5.494 2.752 2.077 1.00 91.19 105 THR A C 1
ATOM 824 O O . THR A 1 105 ? -5.591 3.893 1.647 1.00 91.19 105 THR A O 1
ATOM 827 N N . VAL A 1 106 ? -6.556 2.005 2.325 1.00 90.62 106 VAL A N 1
ATOM 828 C CA . VAL A 1 106 ? -7.925 2.430 2.084 1.00 90.62 106 VAL A CA 1
ATOM 829 C C . VAL A 1 106 ? -8.769 2.192 3.323 1.00 90.62 106 VAL A C 1
ATOM 831 O O . VAL A 1 106 ? -8.654 1.157 3.979 1.00 90.62 106 VAL A O 1
ATOM 834 N N . VAL A 1 107 ? -9.654 3.140 3.609 1.00 91.00 107 VAL A N 1
ATOM 835 C CA . VAL A 1 107 ? -10.658 3.032 4.664 1.00 91.00 107 VAL A CA 1
ATOM 836 C C . VAL A 1 107 ? -12.041 3.072 4.035 1.00 91.00 107 VAL A C 1
ATOM 838 O O . VAL A 1 107 ? -12.350 3.969 3.251 1.00 91.00 107 VAL A O 1
ATOM 841 N N . GLY A 1 108 ? -12.869 2.090 4.379 1.00 90.44 108 GLY A N 1
ATOM 842 C CA . GLY A 1 108 ? -14.303 2.139 4.132 1.00 90.44 108 GLY A CA 1
ATOM 843 C C . GLY A 1 108 ? -15.002 2.797 5.316 1.00 90.44 108 GLY A C 1
ATOM 844 O O . GLY A 1 108 ? -14.853 2.318 6.439 1.00 90.44 108 GLY A O 1
ATOM 845 N N . LEU A 1 109 ? -15.764 3.860 5.077 1.00 90.25 109 LEU A N 1
ATOM 846 C CA . LEU A 1 109 ? -16.559 4.570 6.083 1.00 90.25 109 LEU A CA 1
ATOM 847 C C . LEU A 1 109 ? -18.043 4.325 5.858 1.00 90.25 109 LEU A C 1
ATOM 849 O O . LEU A 1 109 ? -18.512 4.467 4.731 1.00 90.25 109 LEU A O 1
ATOM 853 N N . TRP A 1 110 ? -18.792 4.010 6.911 1.00 89.19 110 TRP A N 1
ATOM 854 C CA . TRP A 1 110 ? -20.248 3.969 6.825 1.00 89.19 110 TRP A CA 1
ATOM 855 C C . TRP A 1 110 ? -20.796 5.357 6.494 1.00 89.19 110 TRP A C 1
ATOM 857 O O . TRP A 1 110 ? -20.464 6.356 7.143 1.00 89.19 110 TRP A O 1
ATOM 867 N N . LYS A 1 111 ? -21.660 5.421 5.480 1.00 88.25 111 LYS A N 1
ATOM 868 C CA . LYS A 1 111 ? -22.339 6.657 5.096 1.00 88.25 111 LYS A CA 1
ATOM 869 C C . LYS A 1 111 ? -23.156 7.174 6.277 1.00 88.25 111 LYS A C 1
ATOM 871 O O . LYS A 1 111 ? -23.909 6.423 6.888 1.00 88.25 111 LYS A O 1
ATOM 876 N N . ASN A 1 112 ? -23.031 8.472 6.548 1.00 82.69 112 ASN A N 1
ATOM 877 C CA . ASN A 1 112 ? -23.699 9.215 7.628 1.00 82.69 112 ASN A CA 1
ATOM 878 C C . ASN A 1 112 ? -23.212 8.947 9.062 1.00 82.69 112 ASN A C 1
ATOM 880 O O . ASN A 1 112 ? -23.636 9.671 9.957 1.00 82.69 112 ASN A O 1
ATOM 884 N N . GLU A 1 113 ? -22.330 7.972 9.296 1.00 78.69 113 GLU A N 1
ATOM 885 C CA . GLU A 1 113 ? -21.928 7.592 10.660 1.00 78.69 113 GLU A CA 1
ATOM 886 C C . GLU A 1 113 ? -20.454 7.896 10.970 1.00 78.69 113 GLU A C 1
ATOM 888 O O . GLU A 1 113 ? -20.067 7.795 12.125 1.00 78.69 113 GLU A O 1
ATOM 893 N N . GLN A 1 114 ? -19.617 8.253 9.977 1.00 81.94 114 GLN A N 1
ATOM 894 C CA . GLN A 1 114 ? -18.142 8.424 10.097 1.00 81.94 114 GLN A CA 1
ATOM 895 C C . GLN A 1 114 ? -17.394 7.218 10.720 1.00 81.94 114 GLN A C 1
ATOM 897 O O . GLN A 1 114 ? -16.167 7.224 10.855 1.00 81.94 114 GLN A O 1
ATOM 902 N N . ALA A 1 115 ? -18.124 6.155 11.047 1.00 88.19 115 ALA A N 1
ATOM 903 C CA . ALA A 1 115 ? -17.638 4.920 11.612 1.00 88.19 115 ALA A CA 1
ATOM 904 C C . ALA A 1 115 ? -16.882 4.107 10.560 1.00 88.19 115 ALA A C 1
ATOM 906 O O . ALA A 1 115 ? -17.308 3.976 9.405 1.00 88.19 115 ALA A O 1
ATOM 907 N N . VAL A 1 116 ? -15.758 3.518 10.967 1.00 90.94 116 VAL A N 1
ATOM 908 C CA . VAL A 1 116 ? -14.935 2.709 10.070 1.00 90.94 116 VAL A CA 1
ATOM 909 C C . VAL A 1 116 ? -15.581 1.337 9.853 1.00 90.94 116 VAL A C 1
ATOM 911 O O . VAL A 1 116 ? -15.667 0.502 10.754 1.00 90.94 116 VAL A O 1
ATOM 914 N N . ALA A 1 117 ? -15.991 1.066 8.616 1.00 90.19 117 ALA A N 1
ATOM 915 C CA . ALA A 1 117 ? -16.507 -0.231 8.192 1.00 90.19 117 ALA A CA 1
ATOM 916 C C . ALA A 1 117 ? -15.381 -1.260 8.033 1.00 90.19 117 ALA A C 1
ATOM 918 O O . ALA A 1 117 ? -15.509 -2.411 8.465 1.00 90.19 117 ALA A O 1
ATOM 919 N N . PHE A 1 118 ? -14.273 -0.859 7.408 1.00 91.25 118 PHE A N 1
ATOM 920 C CA . PHE A 1 118 ? -13.085 -1.692 7.245 1.00 91.25 118 PHE A CA 1
ATOM 921 C C . PHE A 1 118 ? -11.842 -0.860 6.924 1.00 91.25 118 PHE A C 1
ATOM 923 O O . PHE A 1 118 ? -11.934 0.254 6.411 1.00 91.25 118 PHE A O 1
ATOM 930 N N . VAL A 1 119 ? -10.675 -1.456 7.158 1.00 92.38 119 VAL A N 1
ATOM 931 C CA . VAL A 1 119 ? -9.372 -0.943 6.713 1.00 92.38 119 VAL A CA 1
ATOM 932 C C . VAL A 1 11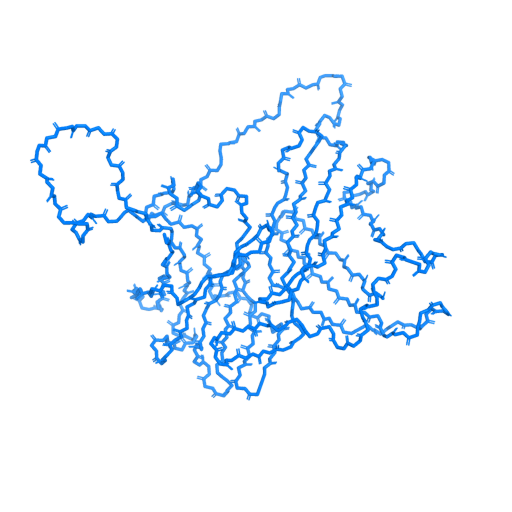9 ? -8.738 -1.970 5.783 1.00 92.38 119 VAL A C 1
ATOM 934 O O . VAL A 1 119 ? -8.750 -3.169 6.079 1.00 92.38 119 VAL A O 1
ATOM 937 N N . MET A 1 120 ? -8.183 -1.512 4.664 1.00 92.38 120 MET A N 1
ATOM 938 C CA . MET A 1 120 ? -7.542 -2.351 3.661 1.00 92.38 120 MET A CA 1
ATOM 939 C C . MET A 1 120 ? -6.158 -1.817 3.300 1.00 92.38 120 MET A C 1
ATOM 941 O O . MET A 1 120 ? -6.012 -0.650 2.961 1.00 92.38 120 MET A O 1
ATOM 945 N N . PHE A 1 121 ? -5.150 -2.682 3.329 1.00 94.00 121 PHE A N 1
ATOM 946 C CA . PHE A 1 121 ? -3.803 -2.378 2.850 1.00 94.00 121 PHE A CA 1
ATOM 947 C C . PHE A 1 121 ? -3.552 -3.108 1.539 1.00 94.00 121 PHE A C 1
ATOM 949 O O . PHE A 1 121 ? -3.798 -4.313 1.449 1.00 94.00 121 PHE A O 1
ATOM 956 N N . THR A 1 122 ? -3.013 -2.401 0.550 1.00 92.62 122 THR A N 1
ATOM 957 C CA . THR A 1 122 ? -2.506 -3.007 -0.683 1.00 92.62 122 THR A CA 1
ATOM 958 C C . THR A 1 122 ? -0.987 -2.969 -0.666 1.00 92.62 122 THR A C 1
ATOM 960 O O . THR A 1 122 ? -0.391 -1.902 -0.600 1.00 92.62 122 THR A O 1
ATOM 963 N N . LEU A 1 123 ? -0.350 -4.138 -0.716 1.00 93.88 123 LEU A N 1
ATOM 964 C CA . LEU A 1 123 ? 1.102 -4.261 -0.601 1.00 93.88 123 LEU A CA 1
ATOM 965 C C . LEU A 1 123 ? 1.678 -4.951 -1.831 1.00 93.88 123 LEU A C 1
ATOM 967 O O . LEU A 1 123 ? 1.232 -6.038 -2.197 1.00 93.88 123 LEU A O 1
ATOM 971 N N . HIS A 1 124 ? 2.712 -4.361 -2.421 1.00 94.25 124 HIS A N 1
ATOM 972 C CA . HIS A 1 124 ? 3.489 -5.007 -3.475 1.00 94.25 124 HIS A CA 1
ATOM 973 C C . HIS A 1 124 ? 4.339 -6.153 -2.890 1.00 94.25 124 HIS A C 1
ATOM 975 O O . HIS A 1 124 ? 4.833 -6.057 -1.765 1.00 94.25 124 HIS A O 1
ATOM 981 N N . PHE A 1 125 ? 4.554 -7.235 -3.643 1.00 94.06 125 PHE A N 1
ATOM 982 C CA . PHE A 1 125 ? 5.343 -8.392 -3.187 1.00 94.06 125 PHE A CA 1
ATOM 983 C C . PHE A 1 125 ? 6.831 -8.113 -3.030 1.00 94.06 125 PHE A C 1
ATOM 985 O O . PHE A 1 125 ? 7.518 -8.827 -2.296 1.00 94.06 125 PHE A O 1
ATOM 992 N N . HIS A 1 126 ? 7.331 -7.077 -3.695 1.00 92.25 126 HIS A N 1
ATOM 993 C CA . HIS A 1 126 ? 8.719 -6.661 -3.563 1.00 92.25 126 HIS A CA 1
ATOM 994 C C . HIS A 1 126 ? 9.072 -6.400 -2.089 1.00 92.25 126 HIS A C 1
ATOM 996 O O . HIS A 1 126 ? 8.518 -5.505 -1.442 1.00 92.25 126 HIS A O 1
ATOM 1002 N N . LYS A 1 127 ? 9.987 -7.226 -1.568 1.00 91.38 127 LYS A N 1
ATOM 1003 C CA . LYS A 1 127 ? 10.446 -7.238 -0.172 1.00 91.38 127 LYS A CA 1
ATOM 1004 C C . LYS A 1 127 ? 9.353 -7.462 0.871 1.00 91.38 127 LYS A C 1
ATOM 1006 O O . LYS A 1 127 ? 9.556 -7.162 2.044 1.00 91.38 127 LYS A O 1
ATOM 1011 N N . LEU A 1 128 ? 8.181 -7.975 0.488 1.00 93.25 128 LEU A N 1
ATOM 1012 C CA . LEU A 1 128 ? 7.068 -8.133 1.426 1.00 93.25 128 LEU A CA 1
ATOM 1013 C C . LEU A 1 128 ? 7.421 -9.087 2.572 1.00 93.25 128 LEU A C 1
ATOM 1015 O O . LEU A 1 128 ? 7.052 -8.829 3.719 1.00 93.25 128 LEU A O 1
ATOM 1019 N N . VAL A 1 129 ? 8.141 -10.172 2.275 1.00 92.38 129 VAL A N 1
ATOM 1020 C CA . VAL A 1 129 ? 8.583 -11.135 3.290 1.00 92.38 129 VAL A CA 1
ATOM 1021 C C . VAL A 1 129 ? 9.564 -10.465 4.242 1.00 92.38 129 VAL A C 1
ATOM 1023 O O . VAL A 1 129 ? 9.330 -10.484 5.445 1.00 92.38 129 VAL A O 1
ATOM 1026 N N . GLU A 1 130 ? 10.601 -9.811 3.720 1.00 91.94 130 GLU A N 1
ATOM 1027 C CA . GLU A 1 130 ? 11.603 -9.092 4.505 1.00 91.94 130 GLU A CA 1
ATOM 1028 C C . GLU A 1 130 ? 10.957 -8.019 5.388 1.00 91.94 130 GLU A C 1
ATOM 1030 O O . GLU A 1 130 ? 11.157 -8.032 6.601 1.00 91.94 130 GLU A O 1
ATOM 1035 N N . LYS A 1 131 ? 10.071 -7.185 4.830 1.00 91.50 131 LYS A N 1
ATOM 1036 C CA . LYS A 1 131 ? 9.285 -6.191 5.582 1.00 91.50 131 LYS A CA 1
ATOM 1037 C C . LYS A 1 131 ? 8.451 -6.829 6.697 1.00 91.50 131 LYS A C 1
ATOM 1039 O O . LYS A 1 131 ? 8.322 -6.263 7.781 1.00 91.50 131 LYS A O 1
ATOM 1044 N N . SER A 1 132 ? 7.915 -8.025 6.460 1.00 91.38 132 SER A N 1
ATOM 1045 C CA . SER A 1 132 ? 7.056 -8.728 7.419 1.00 91.38 132 SER A CA 1
ATOM 1046 C C . SER A 1 132 ? 7.818 -9.487 8.513 1.00 91.38 132 SER A C 1
ATOM 1048 O O . SER A 1 132 ? 7.197 -9.864 9.509 1.00 91.38 132 SER A O 1
ATOM 1050 N N . VAL A 1 133 ? 9.119 -9.760 8.347 1.00 90.25 133 VAL A N 1
ATOM 1051 C CA . VAL A 1 133 ? 9.872 -10.629 9.278 1.00 90.25 133 VAL A CA 1
ATOM 1052 C C . VAL A 1 133 ? 11.174 -10.037 9.814 1.00 90.25 133 VAL A C 1
ATOM 1054 O O . VAL A 1 133 ? 11.607 -10.448 10.885 1.00 90.25 133 VAL A O 1
ATOM 1057 N N . GLN A 1 134 ? 11.807 -9.106 9.098 1.00 87.94 134 GLN A N 1
ATOM 1058 C CA . GLN A 1 134 ? 13.133 -8.570 9.436 1.00 87.94 134 GLN A CA 1
ATOM 1059 C C . GLN A 1 134 ? 13.090 -7.185 10.095 1.00 87.94 134 GLN A C 1
ATOM 1061 O O . GLN A 1 134 ? 14.120 -6.716 10.573 1.00 87.94 134 GLN A O 1
ATOM 1066 N N . GLY A 1 135 ? 11.932 -6.525 10.134 1.00 83.25 135 GLY A N 1
ATOM 1067 C CA . GLY A 1 135 ? 11.743 -5.324 10.945 1.00 83.25 135 GLY A CA 1
ATOM 1068 C C . GLY A 1 135 ? 11.666 -5.659 12.436 1.00 83.25 135 GLY A C 1
ATOM 1069 O O . GLY A 1 135 ? 11.454 -6.805 12.845 1.00 83.25 135 GLY A O 1
ATOM 1070 N N . SER A 1 136 ? 11.843 -4.637 13.270 1.00 83.94 136 SER A N 1
ATOM 1071 C CA . SER A 1 136 ? 11.654 -4.753 14.717 1.00 83.94 136 SER A CA 1
ATOM 1072 C C . SER A 1 136 ? 10.219 -4.381 15.094 1.00 83.94 136 SER A C 1
ATOM 1074 O O . SER A 1 136 ? 9.414 -4.000 14.249 1.00 83.94 136 SER A O 1
ATOM 1076 N N . SER A 1 137 ? 9.871 -4.445 16.378 1.00 82.75 137 SER A N 1
ATOM 1077 C CA . SER A 1 137 ? 8.557 -3.992 16.849 1.00 82.75 137 SER A CA 1
ATOM 1078 C C . SER A 1 137 ? 8.347 -2.476 16.754 1.00 82.75 137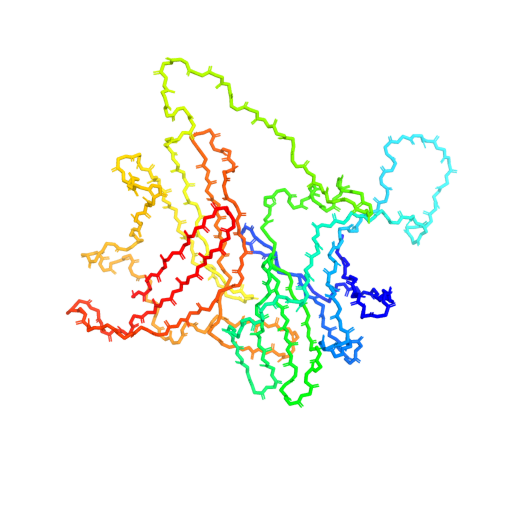 SER A C 1
ATOM 1080 O O . SER A 1 137 ? 7.219 -2.027 16.939 1.00 82.75 137 SER A O 1
ATOM 1082 N N . LEU A 1 138 ? 9.412 -1.701 16.523 1.00 82.38 138 LEU A N 1
ATOM 1083 C CA . LEU A 1 138 ? 9.396 -0.233 16.531 1.00 82.38 138 LEU A CA 1
ATOM 1084 C C . LEU A 1 138 ? 9.904 0.385 15.226 1.00 82.38 138 LEU A C 1
ATOM 1086 O O . LEU A 1 138 ? 9.558 1.521 14.927 1.00 82.38 138 LEU A O 1
ATOM 1090 N N . CYS A 1 139 ? 10.718 -0.342 14.460 1.00 84.88 139 CYS A N 1
ATOM 1091 C CA . CYS A 1 139 ? 11.347 0.167 13.248 1.00 84.88 139 CYS A CA 1
ATOM 1092 C C . CYS A 1 139 ? 11.018 -0.745 12.064 1.00 84.88 139 CYS A C 1
ATOM 1094 O O . CYS A 1 139 ? 11.151 -1.969 12.198 1.00 84.88 139 CYS A O 1
ATOM 1096 N N . PRO A 1 140 ? 10.633 -0.171 10.910 1.00 89.00 140 PRO A N 1
ATOM 1097 C CA . PRO A 1 140 ? 10.405 -0.954 9.714 1.00 89.00 140 PRO A CA 1
ATOM 1098 C C . PRO A 1 140 ? 11.724 -1.514 9.187 1.00 89.00 140 PRO A C 1
ATOM 1100 O O . PRO A 1 140 ? 12.811 -1.042 9.528 1.00 89.00 140 PRO A O 1
ATOM 1103 N N . TYR A 1 141 ? 11.626 -2.542 8.351 1.00 88.69 141 TYR A N 1
ATOM 1104 C CA . TYR A 1 141 ? 12.775 -3.022 7.595 1.00 88.69 141 TYR A CA 1
ATOM 1105 C C . TYR A 1 141 ? 13.285 -1.917 6.662 1.00 88.69 141 TYR A C 1
ATOM 1107 O O . TYR A 1 141 ? 12.528 -1.407 5.833 1.00 88.69 141 TYR A O 1
ATOM 1115 N N . THR A 1 142 ? 14.574 -1.604 6.770 1.00 84.56 142 THR A N 1
ATOM 1116 C CA . THR A 1 142 ? 15.272 -0.703 5.852 1.00 84.56 142 THR A CA 1
ATOM 1117 C C . THR A 1 142 ? 16.128 -1.528 4.910 1.00 84.56 142 THR A C 1
ATOM 1119 O O . THR A 1 142 ? 16.919 -2.366 5.349 1.00 84.56 142 THR A O 1
ATOM 1122 N N . GLU A 1 143 ? 15.977 -1.288 3.611 1.00 81.50 143 GLU A N 1
ATOM 1123 C CA . GLU A 1 143 ? 16.799 -1.958 2.613 1.00 81.50 143 GLU A CA 1
ATOM 1124 C C . GLU A 1 143 ? 18.260 -1.485 2.708 1.00 81.50 143 GLU A C 1
ATOM 1126 O O . GLU A 1 143 ? 18.507 -0.289 2.904 1.00 81.50 143 GLU A O 1
ATOM 1131 N N . PRO A 1 144 ? 19.248 -2.391 2.582 1.00 79.31 144 PRO A N 1
ATOM 1132 C CA . PRO A 1 144 ? 20.644 -1.992 2.504 1.00 79.31 144 PRO A CA 1
ATOM 1133 C C . PRO A 1 144 ? 20.859 -1.060 1.311 1.00 79.31 144 PRO A C 1
ATOM 1135 O O . PRO A 1 144 ? 20.574 -1.423 0.171 1.00 79.31 144 PRO A O 1
ATOM 1138 N N . THR A 1 145 ? 21.401 0.129 1.559 1.00 71.25 145 THR A N 1
ATOM 1139 C CA . THR A 1 145 ? 21.772 1.067 0.500 1.00 71.25 145 THR A CA 1
ATOM 1140 C C . THR A 1 145 ? 22.962 0.507 -0.276 1.00 71.25 145 THR A C 1
ATOM 1142 O O . THR A 1 145 ? 24.111 0.615 0.152 1.00 71.25 145 THR A O 1
ATOM 1145 N N . PHE A 1 146 ? 22.695 -0.112 -1.427 1.00 66.12 146 PHE A N 1
ATOM 1146 C CA . PHE A 1 146 ? 23.742 -0.486 -2.369 1.00 66.12 146 PHE A CA 1
ATOM 1147 C C . PHE A 1 146 ? 24.037 0.722 -3.253 1.00 66.12 146 PHE A C 1
ATOM 1149 O O . PHE A 1 146 ? 23.185 1.155 -4.025 1.00 66.12 146 PHE A O 1
ATOM 1156 N N . LYS A 1 147 ? 25.235 1.296 -3.128 1.00 64.62 147 LYS A N 1
ATOM 1157 C CA . LYS A 1 147 ? 25.688 2.278 -4.113 1.00 64.62 147 LYS A CA 1
ATOM 1158 C C . LYS A 1 147 ? 25.972 1.526 -5.414 1.00 64.62 147 LYS A C 1
ATOM 1160 O O . LYS A 1 147 ? 26.661 0.504 -5.338 1.00 64.62 147 LYS A O 1
ATOM 1165 N N . PRO A 1 148 ? 25.460 1.981 -6.571 1.00 64.06 148 PRO A N 1
ATOM 1166 C CA . PRO A 1 148 ? 25.880 1.399 -7.834 1.00 64.06 148 PRO A CA 1
ATOM 1167 C C . PRO A 1 148 ? 27.413 1.482 -7.922 1.00 64.06 148 PRO A C 1
ATOM 1169 O O . PRO A 1 148 ? 28.004 2.433 -7.391 1.00 64.06 148 PRO A O 1
ATOM 1172 N N . PRO A 1 149 ? 28.076 0.466 -8.499 1.00 67.44 149 PRO A N 1
ATOM 1173 C CA . PRO A 1 149 ? 29.501 0.559 -8.764 1.00 67.44 149 PRO A CA 1
ATOM 1174 C C . PRO A 1 149 ? 29.765 1.810 -9.608 1.00 67.44 149 PRO A C 1
ATOM 1176 O O . PRO A 1 149 ? 28.957 2.181 -10.453 1.00 67.44 149 PRO A O 1
ATOM 1179 N N . PHE A 1 150 ? 30.870 2.489 -9.317 1.00 64.38 150 PHE A N 1
ATOM 1180 C CA . PHE A 1 150 ? 31.300 3.633 -10.107 1.00 64.38 150 PHE A CA 1
ATOM 1181 C C . PHE A 1 150 ? 31.691 3.141 -11.504 1.00 64.38 150 PHE A C 1
ATOM 1183 O O . PHE A 1 150 ? 32.543 2.256 -11.604 1.00 64.38 150 PHE A O 1
ATOM 1190 N N . ASP A 1 151 ? 31.068 3.701 -12.536 1.00 66.06 151 ASP A N 1
ATOM 1191 C CA . ASP A 1 151 ? 31.422 3.494 -13.939 1.00 66.06 151 ASP A CA 1
ATOM 1192 C C . ASP A 1 151 ? 31.920 4.835 -14.503 1.00 66.06 151 ASP A C 1
ATOM 1194 O O . ASP A 1 151 ? 31.253 5.862 -14.370 1.00 66.06 151 ASP A O 1
ATOM 1198 N N . ASP A 1 152 ? 33.138 4.847 -15.042 1.00 71.44 152 ASP A N 1
ATOM 1199 C CA . ASP A 1 152 ? 33.783 6.005 -15.664 1.00 71.44 152 ASP A CA 1
ATOM 1200 C C . ASP A 1 152 ? 33.574 6.073 -17.185 1.00 71.44 152 ASP A C 1
ATOM 1202 O O . ASP A 1 152 ? 33.954 7.064 -17.814 1.00 71.44 152 ASP A O 1
ATOM 1206 N N . ILE A 1 153 ? 32.974 5.037 -17.773 1.00 74.00 153 ILE A N 1
ATOM 1207 C CA . ILE A 1 153 ? 32.734 4.885 -19.209 1.00 74.00 153 ILE A CA 1
ATOM 1208 C C . ILE A 1 153 ? 31.295 5.273 -19.553 1.00 74.00 153 ILE A C 1
ATOM 1210 O O . ILE A 1 153 ? 31.076 5.929 -20.575 1.00 74.00 153 ILE A O 1
ATOM 1214 N N . ASP A 1 154 ? 30.333 4.903 -18.706 1.00 70.69 154 ASP A N 1
ATOM 1215 C CA . ASP A 1 154 ? 28.917 5.200 -18.914 1.00 70.69 154 ASP A CA 1
ATOM 1216 C C . ASP A 1 154 ? 28.373 6.227 -17.897 1.00 70.69 154 ASP A C 1
ATOM 1218 O O . ASP A 1 154 ? 28.118 5.886 -16.738 1.00 70.69 154 ASP A O 1
ATOM 1222 N N . PRO A 1 155 ? 28.144 7.493 -18.305 1.00 67.88 155 PRO A N 1
ATOM 1223 C CA . PRO A 1 155 ? 27.538 8.501 -17.435 1.00 67.88 155 PRO A CA 1
ATOM 1224 C C . PRO A 1 155 ? 26.070 8.194 -17.077 1.00 67.88 155 PRO A C 1
ATOM 1226 O O . PRO A 1 155 ? 25.536 8.812 -16.155 1.00 67.88 155 PRO A O 1
ATOM 1229 N N . GLU A 1 156 ? 25.426 7.258 -17.781 1.00 67.19 156 GLU A N 1
ATOM 1230 C CA . GLU A 1 156 ? 24.054 6.782 -17.573 1.00 67.19 156 GLU A CA 1
ATOM 1231 C C . GLU A 1 156 ? 24.017 5.326 -17.066 1.00 67.19 156 GLU A C 1
ATOM 1233 O O . GLU A 1 156 ? 23.008 4.631 -17.230 1.00 67.19 156 GLU A O 1
ATOM 1238 N N . TYR A 1 157 ? 25.092 4.853 -16.423 1.00 67.69 157 TYR A N 1
ATOM 1239 C CA . TYR A 1 157 ? 25.163 3.501 -15.866 1.00 67.69 157 TYR A CA 1
ATOM 1240 C C . TYR A 1 157 ? 23.972 3.207 -14.940 1.00 67.69 157 TYR A C 1
ATOM 1242 O O . TYR A 1 157 ? 23.715 3.936 -13.975 1.00 67.69 157 TYR A O 1
ATOM 1250 N N . GLY A 1 158 ? 23.227 2.134 -15.212 1.00 64.56 158 GLY A N 1
ATOM 1251 C CA . GLY A 1 158 ? 22.003 1.782 -14.490 1.00 64.56 158 GLY A CA 1
ATOM 1252 C C . GLY A 1 158 ? 20.741 2.535 -14.929 1.00 64.56 158 GLY A C 1
ATOM 1253 O O . GLY A 1 158 ? 19.663 2.238 -14.410 1.00 64.56 158 GLY A O 1
ATOM 1254 N N . LEU A 1 159 ? 20.838 3.490 -15.863 1.00 68.75 159 LEU A N 1
ATOM 1255 C CA . LEU A 1 159 ? 19.722 4.320 -16.343 1.00 68.75 159 LEU A CA 1
ATOM 1256 C C . LEU A 1 159 ? 19.192 3.923 -17.727 1.00 68.75 159 LEU A C 1
ATOM 1258 O O . LEU A 1 159 ? 18.487 4.691 -18.385 1.00 68.75 159 LEU A O 1
ATOM 1262 N N . HIS A 1 160 ? 19.497 2.708 -18.170 1.00 75.38 160 HIS A N 1
ATOM 1263 C CA . HIS A 1 160 ? 19.064 2.189 -19.457 1.00 75.38 160 HIS A CA 1
ATOM 1264 C C . HIS A 1 160 ? 18.446 0.794 -19.341 1.00 75.38 160 HIS A C 1
ATOM 1266 O O . HIS A 1 160 ? 18.468 0.159 -18.291 1.00 75.38 160 HIS A O 1
ATOM 1272 N N . GLY A 1 161 ? 17.803 0.335 -20.421 1.00 79.81 161 GLY A N 1
ATOM 1273 C CA . GLY A 1 161 ? 17.275 -1.031 -20.509 1.00 79.81 161 GLY A CA 1
ATOM 1274 C C . GLY A 1 161 ? 16.101 -1.350 -19.576 1.00 79.81 161 GLY A C 1
ATOM 1275 O O . GLY A 1 161 ? 15.878 -2.524 -19.276 1.00 79.81 161 GLY A O 1
ATOM 1276 N N . TYR A 1 162 ? 15.347 -0.342 -19.129 1.00 86.31 162 TYR A N 1
ATOM 1277 C CA . TYR A 1 162 ? 14.275 -0.549 -18.161 1.00 86.31 162 TYR A CA 1
ATOM 1278 C C . TYR A 1 162 ? 13.178 -1.484 -18.674 1.00 86.31 162 TYR A C 1
ATOM 1280 O O . TYR A 1 162 ? 12.750 -1.425 -19.832 1.00 86.31 162 TYR A O 1
ATOM 1288 N N . GLN A 1 163 ? 12.654 -2.301 -17.764 1.00 88.75 163 GLN A N 1
ATOM 1289 C CA . GLN A 1 163 ? 11.487 -3.139 -18.014 1.00 88.75 163 GLN A CA 1
ATOM 1290 C C . GLN A 1 163 ? 10.367 -2.765 -17.055 1.00 88.75 163 GLN A C 1
ATOM 1292 O O . GLN A 1 163 ? 10.513 -2.858 -15.837 1.00 88.75 163 GLN A O 1
ATOM 1297 N N . LEU A 1 164 ? 9.223 -2.380 -17.608 1.00 89.44 164 LEU A N 1
ATOM 1298 C CA . LEU A 1 164 ? 8.023 -2.090 -16.842 1.00 89.44 164 LEU A CA 1
ATOM 1299 C C . LEU A 1 164 ? 7.069 -3.279 -16.907 1.00 89.44 164 LEU A C 1
ATOM 1301 O O . LEU A 1 164 ? 6.584 -3.645 -17.978 1.00 89.44 164 LEU A O 1
ATOM 1305 N N . HIS A 1 165 ? 6.741 -3.835 -15.748 1.00 90.25 165 HIS A N 1
ATOM 1306 C CA . HIS A 1 165 ? 5.612 -4.735 -15.570 1.00 90.25 165 HIS A CA 1
ATOM 1307 C C . HIS A 1 165 ? 4.481 -3.983 -14.872 1.00 90.25 165 HIS A C 1
ATOM 1309 O O . HIS A 1 165 ? 4.616 -3.544 -13.731 1.00 90.25 165 HIS A O 1
ATOM 1315 N N . PHE A 1 166 ? 3.364 -3.837 -15.574 1.00 88.19 166 PHE A N 1
ATOM 1316 C CA . PHE A 1 166 ? 2.228 -3.045 -15.136 1.00 88.19 166 PHE A CA 1
ATOM 1317 C C . PHE A 1 166 ? 0.977 -3.912 -15.066 1.00 88.19 166 PHE A C 1
ATOM 1319 O O . PHE A 1 166 ? 0.671 -4.649 -16.003 1.00 88.19 166 PHE A O 1
ATOM 1326 N N . VAL A 1 167 ? 0.251 -3.838 -13.956 1.00 85.69 167 VAL A N 1
ATOM 1327 C CA . VAL A 1 167 ? -0.932 -4.657 -13.708 1.00 85.69 167 VAL A CA 1
ATOM 1328 C C . VAL A 1 167 ? -2.060 -3.782 -13.180 1.00 85.69 167 VAL A C 1
ATOM 1330 O O . VAL A 1 167 ? -1.916 -3.163 -12.130 1.00 85.69 167 VAL A O 1
ATOM 1333 N N . LEU A 1 168 ? -3.201 -3.785 -13.866 1.00 84.38 168 LEU A N 1
ATOM 1334 C CA . LEU A 1 168 ? -4.462 -3.292 -13.315 1.00 84.38 168 LEU A CA 1
ATOM 1335 C C . LEU A 1 168 ? -5.308 -4.486 -12.913 1.00 84.38 168 LEU A C 1
ATOM 1337 O O . LEU A 1 168 ? -5.544 -5.392 -13.712 1.00 84.38 168 LEU A O 1
ATOM 1341 N N . HIS A 1 169 ? -5.756 -4.503 -11.671 1.00 80.69 169 HIS A N 1
ATOM 1342 C CA . HIS A 1 169 ? -6.591 -5.575 -11.163 1.00 80.69 169 HIS A CA 1
ATOM 1343 C C . HIS A 1 169 ? -7.550 -5.046 -10.112 1.00 80.69 169 HIS A C 1
ATOM 1345 O O . HIS A 1 169 ? -7.452 -3.911 -9.660 1.00 80.69 169 HIS A O 1
ATOM 1351 N N . ASP A 1 170 ? -8.478 -5.882 -9.694 1.00 74.44 170 ASP A N 1
ATOM 1352 C CA . ASP A 1 170 ? -9.325 -5.609 -8.548 1.00 74.44 170 ASP A CA 1
ATOM 1353 C C . ASP A 1 170 ? -9.164 -6.726 -7.517 1.00 74.44 170 ASP A C 1
ATOM 1355 O O . ASP A 1 170 ? -8.136 -7.412 -7.456 1.00 74.44 170 ASP A O 1
ATOM 1359 N N . THR A 1 171 ? -10.183 -6.884 -6.677 1.00 66.06 171 THR A N 1
ATOM 1360 C CA . THR A 1 171 ? -10.236 -7.941 -5.674 1.00 66.06 171 THR A CA 1
ATOM 1361 C C . THR A 1 171 ? -10.995 -9.190 -6.142 1.00 66.06 171 THR A C 1
ATOM 1363 O O . THR A 1 171 ? -11.257 -10.061 -5.316 1.00 66.06 171 THR A O 1
ATOM 1366 N N . VAL A 1 172 ? -11.380 -9.319 -7.417 1.00 64.50 172 VAL A N 1
ATOM 1367 C CA . VAL A 1 172 ? -12.290 -10.386 -7.886 1.00 64.50 172 VAL A CA 1
ATOM 1368 C C . VAL A 1 172 ? -11.941 -10.942 -9.280 1.00 64.50 172 VAL A C 1
ATOM 1370 O O . VAL A 1 172 ? -11.949 -12.160 -9.460 1.00 64.50 172 VAL A O 1
ATOM 1373 N N . TYR A 1 173 ? -11.660 -10.089 -10.259 1.00 64.62 173 TYR A N 1
ATOM 1374 C CA . TYR A 1 173 ? -11.511 -10.376 -11.684 1.00 64.62 173 TYR A CA 1
ATOM 1375 C C . TYR A 1 173 ? -10.055 -10.524 -12.164 1.00 64.62 173 TYR A C 1
ATOM 1377 O O . TYR A 1 173 ? -9.078 -10.337 -11.436 1.00 64.62 173 TYR A O 1
ATOM 1385 N N . LYS A 1 174 ? -9.920 -10.933 -13.436 1.00 60.47 174 LYS A N 1
ATOM 1386 C CA . LYS A 1 174 ? -8.633 -11.171 -14.099 1.00 60.47 174 LYS A CA 1
ATOM 1387 C C . LYS A 1 174 ? -7.857 -9.858 -14.278 1.00 60.47 174 LYS A C 1
ATOM 1389 O O . LYS A 1 174 ? -8.427 -8.899 -14.793 1.00 60.47 174 LYS A O 1
ATOM 1394 N N . PRO A 1 175 ? -6.559 -9.835 -13.933 1.00 69.94 175 PRO A N 1
ATOM 1395 C CA . PRO A 1 175 ? -5.721 -8.661 -14.122 1.00 69.94 175 PRO A CA 1
ATOM 1396 C C . PRO A 1 175 ? -5.517 -8.341 -15.611 1.00 69.94 175 PRO A C 1
ATOM 1398 O O . PRO A 1 175 ? -5.216 -9.239 -16.400 1.00 69.94 175 PRO A O 1
ATOM 1401 N N . LEU A 1 176 ? -5.579 -7.060 -15.982 1.00 75.81 176 LEU A N 1
ATOM 1402 C CA . LEU A 1 176 ? -4.916 -6.563 -17.187 1.00 75.81 176 LEU A CA 1
ATOM 1403 C C . LEU A 1 176 ? -3.426 -6.474 -16.872 1.00 75.81 176 LEU A C 1
ATOM 1405 O O . LEU A 1 176 ? -3.034 -5.806 -15.921 1.00 75.81 176 LEU A O 1
ATOM 1409 N N . THR A 1 177 ? -2.592 -7.157 -17.647 1.00 78.19 177 THR A N 1
ATOM 1410 C CA . THR A 1 177 ? -1.138 -7.148 -17.470 1.00 78.19 177 THR A CA 1
ATOM 1411 C C . THR A 1 177 ? -0.469 -6.657 -18.739 1.00 78.19 177 THR A C 1
ATOM 1413 O O . THR A 1 177 ? -0.723 -7.180 -19.821 1.00 78.19 177 THR A O 1
ATOM 1416 N N . LEU A 1 178 ? 0.405 -5.671 -18.587 1.00 80.25 178 LEU A N 1
ATOM 1417 C CA . LEU A 1 178 ? 1.189 -5.066 -19.648 1.00 80.25 178 LEU A CA 1
ATOM 1418 C C . LEU A 1 178 ? 2.673 -5.175 -19.304 1.00 80.25 178 LEU A C 1
ATOM 1420 O O . LEU A 1 178 ? 3.076 -5.088 -18.142 1.00 80.25 178 LEU A O 1
ATOM 1424 N N . ARG A 1 179 ? 3.487 -5.392 -20.334 1.00 83.44 179 ARG A N 1
ATOM 1425 C CA . ARG A 1 179 ? 4.944 -5.460 -20.231 1.00 83.44 179 ARG A CA 1
ATOM 1426 C C . ARG A 1 179 ? 5.540 -4.555 -21.287 1.00 83.44 179 ARG A C 1
ATOM 1428 O O . ARG A 1 179 ? 5.233 -4.721 -22.463 1.00 83.44 179 ARG A O 1
ATOM 1435 N N . PHE A 1 180 ? 6.391 -3.635 -20.860 1.00 81.38 180 PHE A N 1
ATOM 1436 C CA . PHE A 1 180 ? 7.103 -2.727 -21.745 1.00 81.38 180 PHE A CA 1
ATOM 1437 C C . PHE A 1 180 ? 8.599 -2.859 -21.520 1.00 81.38 180 PHE A C 1
ATOM 1439 O O . PHE A 1 180 ? 9.058 -2.983 -20.386 1.00 81.38 180 PHE A O 1
ATOM 1446 N N . ILE A 1 181 ? 9.346 -2.810 -22.614 1.00 82.50 181 ILE A N 1
ATOM 1447 C CA . ILE A 1 181 ? 10.783 -2.564 -22.600 1.00 82.50 181 ILE A CA 1
ATOM 1448 C C . ILE A 1 181 ? 10.936 -1.107 -23.014 1.00 82.50 181 ILE A C 1
ATOM 1450 O O . ILE A 1 181 ? 10.375 -0.714 -24.037 1.00 82.50 181 ILE A O 1
ATOM 1454 N N . ILE A 1 182 ? 11.633 -0.318 -22.205 1.00 81.81 182 ILE A N 1
ATOM 1455 C CA . ILE A 1 182 ? 11.787 1.123 -22.391 1.00 81.81 182 ILE A CA 1
ATOM 1456 C C . ILE A 1 182 ? 13.199 1.393 -22.921 1.00 81.81 182 ILE A C 1
ATOM 1458 O O . ILE A 1 182 ? 14.174 1.240 -22.182 1.00 81.81 182 ILE A O 1
ATOM 1462 N N . PRO A 1 183 ? 13.340 1.799 -24.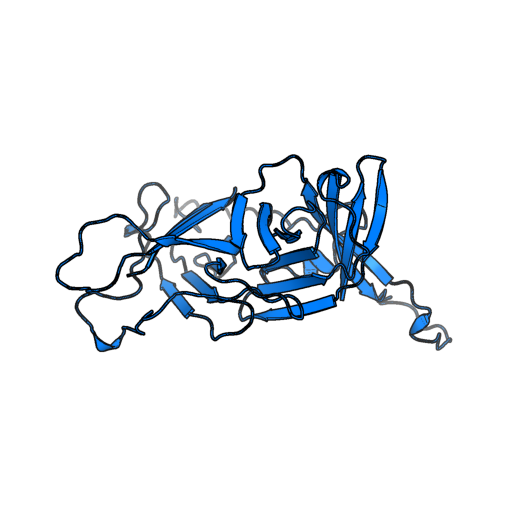192 1.00 75.69 183 PRO A N 1
ATOM 1463 C CA . PRO A 1 183 ? 14.594 2.332 -24.701 1.00 75.69 183 PRO A CA 1
ATOM 1464 C C . PRO A 1 183 ? 14.885 3.693 -24.060 1.00 75.69 183 PRO A C 1
ATOM 1466 O O . PRO A 1 183 ? 13.979 4.516 -23.929 1.00 75.69 183 PRO A O 1
ATOM 1469 N N . THR A 1 184 ? 16.150 3.975 -23.754 1.00 70.69 184 THR A N 1
ATOM 1470 C CA . THR A 1 184 ? 16.591 5.277 -23.216 1.00 70.69 184 THR A CA 1
ATOM 1471 C C . THR A 1 184 ? 16.169 6.459 -24.073 1.00 70.69 184 THR A C 1
ATOM 1473 O O . THR A 1 184 ? 15.737 7.474 -23.545 1.00 70.69 184 THR A O 1
ATOM 1476 N N . ALA A 1 185 ? 16.189 6.303 -25.398 1.00 69.00 185 ALA A N 1
ATOM 1477 C CA . ALA A 1 185 ? 15.778 7.346 -26.338 1.00 69.00 185 ALA A CA 1
ATOM 1478 C C . ALA A 1 185 ? 14.306 7.797 -26.198 1.00 69.00 185 ALA A C 1
ATOM 1480 O O . ALA A 1 185 ? 13.927 8.800 -26.794 1.00 69.00 185 ALA A O 1
ATOM 1481 N N . GLN A 1 186 ? 13.465 7.055 -25.467 1.00 71.94 186 GLN A N 1
ATOM 1482 C CA . GLN A 1 186 ? 12.064 7.416 -25.208 1.00 71.94 186 GLN A CA 1
ATOM 1483 C C . GLN A 1 186 ? 11.866 8.155 -23.878 1.00 71.94 186 GLN A C 1
ATOM 1485 O O . GLN A 1 186 ? 10.746 8.572 -23.582 1.00 71.94 186 GLN A O 1
ATOM 1490 N N . ILE A 1 187 ? 12.924 8.299 -23.075 1.00 78.69 187 ILE A N 1
ATOM 1491 C CA . ILE A 1 187 ? 12.888 9.036 -21.816 1.00 78.69 187 ILE A CA 1
ATOM 1492 C C . ILE A 1 187 ? 13.174 10.505 -22.128 1.00 78.69 187 ILE A C 1
ATOM 1494 O O . ILE A 1 187 ? 14.209 10.846 -22.695 1.00 78.69 187 ILE A O 1
ATOM 1498 N N . CYS A 1 188 ? 12.244 11.383 -21.772 1.00 77.69 188 CYS A N 1
ATOM 1499 C CA . CYS A 1 188 ? 12.376 12.828 -21.925 1.00 77.69 188 CYS A CA 1
ATOM 1500 C C . CYS A 1 188 ? 12.029 13.481 -20.589 1.00 77.69 188 CYS A C 1
ATOM 1502 O O . CYS A 1 188 ? 10.955 13.234 -20.045 1.00 77.69 188 CYS A O 1
ATOM 1504 N N . ASP A 1 189 ? 12.953 14.272 -20.039 1.00 79.94 189 ASP A N 1
ATOM 1505 C CA . ASP A 1 189 ? 12.797 14.961 -18.749 1.00 79.94 189 ASP A CA 1
ATOM 1506 C C . ASP A 1 189 ? 12.375 14.031 -17.591 1.00 79.94 189 ASP A C 1
ATOM 1508 O O . ASP A 1 189 ? 11.568 14.386 -16.733 1.00 79.94 189 ASP A O 1
ATOM 1512 N N . GLY A 1 190 ? 12.907 12.803 -17.580 1.00 77.62 190 GLY A N 1
ATOM 1513 C CA . GLY A 1 190 ? 12.600 11.789 -16.564 1.00 77.62 190 GLY A CA 1
ATOM 1514 C C . GLY A 1 190 ? 11.232 11.112 -16.719 1.00 77.62 190 GLY A C 1
ATOM 1515 O O . GLY A 1 190 ? 10.842 10.325 -15.859 1.00 77.62 190 GLY A O 1
ATOM 1516 N N . LEU A 1 191 ? 10.506 11.382 -17.806 1.00 82.00 191 LEU A N 1
ATOM 1517 C CA . LEU A 1 191 ? 9.212 10.778 -18.117 1.00 82.00 191 LEU A CA 1
ATOM 1518 C C . LEU A 1 191 ? 9.309 9.890 -19.360 1.00 82.00 191 LEU A C 1
ATOM 1520 O O . LEU A 1 191 ? 10.090 10.150 -20.273 1.00 82.00 191 LEU A O 1
ATOM 1524 N N . VAL A 1 192 ? 8.476 8.852 -19.411 1.00 84.69 192 VAL A N 1
ATOM 1525 C CA . VAL A 1 192 ? 8.333 7.970 -20.575 1.00 84.69 192 VAL A CA 1
ATOM 1526 C C . VAL A 1 192 ? 6.858 7.806 -20.920 1.00 84.69 192 VAL A C 1
ATOM 1528 O O . VAL A 1 192 ? 6.032 7.513 -20.055 1.00 84.69 192 VAL A O 1
ATOM 1531 N N . GLN A 1 193 ? 6.519 7.973 -22.199 1.00 84.56 193 GLN A N 1
ATOM 1532 C CA . GLN A 1 193 ? 5.173 7.706 -22.697 1.00 84.56 193 GLN A CA 1
ATOM 1533 C C . GLN A 1 193 ? 5.089 6.281 -23.248 1.00 84.56 193 GLN A C 1
ATOM 1535 O O . GLN A 1 193 ? 5.791 5.922 -24.190 1.00 84.56 193 GLN A O 1
ATOM 1540 N N . LEU A 1 194 ? 4.181 5.478 -22.694 1.00 81.62 194 LEU A N 1
ATOM 1541 C CA . LEU A 1 194 ? 3.985 4.083 -23.085 1.00 81.62 194 LEU A CA 1
ATOM 1542 C C . LEU A 1 194 ? 2.602 3.879 -23.693 1.00 81.62 194 LEU A C 1
ATOM 1544 O O . LEU A 1 194 ? 1.593 4.278 -23.119 1.00 81.62 194 LEU A O 1
ATOM 1548 N N . THR A 1 195 ? 2.554 3.235 -24.860 1.00 76.31 195 THR A N 1
ATOM 1549 C CA . THR A 1 195 ? 1.302 2.959 -25.580 1.00 76.31 195 THR A CA 1
ATOM 1550 C C . THR A 1 195 ? 1.053 1.455 -25.624 1.00 76.31 195 THR A C 1
ATOM 1552 O O . THR A 1 195 ? 1.769 0.722 -26.300 1.00 76.31 195 THR A O 1
ATOM 1555 N N . ALA A 1 196 ? 0.038 0.990 -24.891 1.00 63.50 196 ALA A N 1
ATOM 1556 C CA . ALA A 1 196 ? -0.291 -0.432 -24.754 1.00 63.50 196 ALA A CA 1
ATOM 1557 C C . ALA A 1 196 ? -0.944 -1.046 -26.003 1.00 63.50 196 ALA A C 1
ATOM 1559 O O . ALA A 1 196 ? -0.755 -2.225 -26.286 1.00 63.50 196 ALA A O 1
ATOM 1560 N N . ILE A 1 197 ? -1.730 -0.255 -26.739 1.00 63.19 197 ILE A N 1
ATOM 1561 C CA . ILE A 1 197 ? -2.494 -0.696 -27.908 1.00 63.19 197 ILE A CA 1
ATOM 1562 C C . ILE A 1 197 ? -2.167 0.252 -29.059 1.00 63.19 197 ILE A C 1
ATOM 1564 O O . ILE A 1 197 ? -2.413 1.453 -28.974 1.00 63.19 197 ILE A O 1
ATOM 1568 N N . ASN A 1 198 ? -1.622 -0.283 -30.152 1.00 47.53 198 ASN A N 1
ATOM 1569 C CA . ASN A 1 198 ? -1.440 0.490 -31.376 1.00 47.53 198 ASN A CA 1
ATOM 1570 C C . ASN A 1 198 ? -2.817 0.711 -32.031 1.00 47.53 198 ASN A C 1
ATOM 1572 O O . ASN A 1 198 ? -3.500 -0.261 -32.362 1.00 47.53 198 ASN A O 1
ATOM 1576 N N . GLY A 1 199 ? -3.221 1.972 -32.233 1.00 46.38 199 GLY A N 1
ATOM 1577 C CA . GLY A 1 199 ? -4.547 2.346 -32.751 1.00 46.38 199 GLY A CA 1
ATOM 1578 C C . GLY A 1 199 ? -4.931 1.672 -34.075 1.00 46.38 199 GLY A C 1
ATOM 1579 O O . GLY A 1 199 ? -6.115 1.469 -34.338 1.00 46.38 199 GLY A O 1
ATOM 1580 N N . VAL A 1 200 ? -3.934 1.237 -34.853 1.00 42.00 200 VAL A N 1
ATOM 1581 C CA . VAL A 1 200 ? -4.091 0.605 -36.171 1.00 42.00 200 VAL A CA 1
ATOM 1582 C C . VAL A 1 200 ? -4.477 -0.884 -36.088 1.00 42.00 200 VAL A C 1
ATOM 1584 O O . VAL A 1 200 ? -5.045 -1.417 -37.038 1.00 42.00 200 VAL A O 1
ATOM 1587 N N . ASN A 1 201 ? -4.204 -1.579 -34.974 1.00 42.50 201 ASN A N 1
ATOM 1588 C CA . ASN A 1 201 ? -4.300 -3.044 -34.910 1.00 42.50 201 ASN A CA 1
ATOM 1589 C C . ASN A 1 201 ? -5.440 -3.523 -33.990 1.00 42.50 201 ASN A C 1
ATOM 1591 O O . ASN A 1 201 ? -5.267 -3.773 -32.797 1.00 42.50 201 ASN A O 1
ATOM 1595 N N . LEU A 1 202 ? -6.635 -3.662 -34.574 1.00 48.81 202 LEU A N 1
ATOM 1596 C CA . LEU A 1 202 ? -7.891 -4.007 -33.888 1.00 48.81 202 LEU A CA 1
ATOM 1597 C C . LEU A 1 202 ? -7.855 -5.352 -33.133 1.00 48.81 202 LEU A C 1
ATOM 1599 O O . LEU A 1 202 ? -8.595 -5.521 -32.170 1.00 48.81 202 LEU A O 1
ATOM 1603 N N . GLY A 1 203 ? -6.987 -6.292 -33.525 1.00 44.94 203 GLY A N 1
ATOM 1604 C CA . GLY A 1 203 ? -6.898 -7.633 -32.924 1.00 44.94 203 GLY A CA 1
ATOM 1605 C C . GLY A 1 203 ? -6.252 -7.693 -31.533 1.00 44.94 203 GLY A C 1
ATOM 1606 O O . GLY A 1 203 ? -6.359 -8.717 -30.866 1.00 44.94 203 GLY A O 1
ATOM 1607 N N . GLN A 1 204 ? -5.597 -6.614 -31.083 1.00 45.84 204 GLN A N 1
ATOM 1608 C CA . GLN A 1 204 ? -5.014 -6.503 -29.733 1.00 45.84 204 GLN A CA 1
ATOM 1609 C C . GLN A 1 204 ? -5.944 -5.789 -28.740 1.00 45.84 204 GLN A C 1
ATOM 1611 O O . GLN A 1 204 ? -5.618 -5.665 -27.559 1.00 45.84 204 GLN A O 1
ATOM 1616 N N . ARG A 1 205 ? -7.114 -5.324 -29.198 1.00 51.66 205 ARG A N 1
ATOM 1617 C CA . ARG A 1 205 ? -8.110 -4.689 -28.338 1.00 51.66 205 ARG A CA 1
ATOM 1618 C C . ARG A 1 205 ? -8.823 -5.771 -27.532 1.00 51.66 205 ARG A C 1
ATOM 1620 O O . ARG A 1 205 ? -9.707 -6.454 -28.041 1.00 51.66 205 ARG A O 1
ATOM 1627 N N . THR A 1 206 ? -8.489 -5.901 -26.252 1.00 45.81 206 THR A N 1
ATOM 1628 C CA . THR A 1 206 ? -9.518 -6.347 -25.306 1.00 45.81 206 THR A CA 1
ATOM 1629 C C . THR A 1 206 ? -10.409 -5.137 -25.100 1.00 45.81 206 THR A C 1
ATOM 1631 O O . THR A 1 206 ? -9.948 -4.142 -24.549 1.00 45.81 206 THR A O 1
ATOM 1634 N N . LEU A 1 207 ? -11.642 -5.174 -25.611 1.00 44.16 207 LEU A N 1
ATOM 1635 C CA . LEU A 1 207 ? -12.603 -4.113 -25.332 1.00 44.16 207 LEU A CA 1
ATOM 1636 C C . LEU A 1 207 ? -12.762 -4.017 -23.812 1.00 44.16 207 LEU A C 1
ATOM 1638 O O . LEU A 1 207 ? -13.351 -4.901 -23.191 1.00 44.16 207 LEU A O 1
ATOM 1642 N N . LEU A 1 208 ? -12.285 -2.917 -23.232 1.00 48.09 208 LEU A N 1
ATOM 1643 C CA . LEU A 1 208 ? -12.731 -2.429 -21.931 1.00 48.09 208 LEU A CA 1
ATOM 1644 C C . LEU A 1 208 ? -14.140 -1.827 -22.115 1.00 48.09 208 LEU A C 1
ATOM 1646 O O . LEU A 1 208 ? -14.387 -0.665 -21.828 1.00 48.09 208 LEU A O 1
ATOM 1650 N N . SER A 1 209 ? -15.051 -2.597 -22.721 1.00 34.12 209 SER A N 1
ATOM 1651 C CA . SER A 1 209 ? -16.420 -2.173 -22.995 1.00 34.12 209 SER A CA 1
ATOM 1652 C C . SER A 1 209 ? -17.300 -2.510 -21.808 1.00 34.12 209 SER A C 1
ATOM 1654 O O . SER A 1 209 ? -17.354 -3.658 -21.365 1.00 34.12 209 SER A O 1
ATOM 1656 N N . GLY A 1 210 ? -18.011 -1.493 -21.334 1.00 41.28 210 GLY A N 1
ATOM 1657 C CA . GLY A 1 210 ? -18.834 -1.556 -20.137 1.00 41.28 210 GLY A CA 1
ATOM 1658 C C . GLY A 1 210 ? -18.108 -0.932 -18.954 1.00 41.28 210 GLY A C 1
ATOM 1659 O O . GLY A 1 210 ? -16.885 -0.997 -18.884 1.00 41.28 210 GLY A O 1
ATOM 1660 N N . ASN A 1 211 ? -18.884 -0.298 -18.065 1.00 44.12 211 ASN A N 1
ATOM 1661 C CA . ASN A 1 211 ? -18.449 0.244 -16.775 1.00 44.12 211 ASN A CA 1
ATOM 1662 C C . ASN A 1 211 ? -17.198 -0.486 -16.283 1.00 44.12 211 ASN A C 1
ATOM 1664 O O . ASN A 1 211 ? -17.295 -1.672 -15.958 1.00 44.12 211 ASN A O 1
ATOM 1668 N N . LEU A 1 212 ? -16.053 0.207 -16.233 1.00 48.69 212 LEU A N 1
ATOM 1669 C CA . LEU A 1 212 ? -14.796 -0.287 -15.661 1.00 48.69 212 LEU A CA 1
ATOM 1670 C C . LEU A 1 212 ? -14.956 -0.342 -14.129 1.00 48.69 212 LEU A C 1
ATOM 1672 O O . LEU A 1 212 ? -14.263 0.299 -13.346 1.00 48.69 212 LEU A O 1
ATOM 1676 N N . ALA A 1 213 ? -15.986 -1.070 -13.709 1.00 47.09 213 ALA A N 1
ATOM 1677 C CA . ALA A 1 213 ? -16.374 -1.340 -12.354 1.00 47.09 213 ALA A CA 1
ATOM 1678 C C . ALA A 1 213 ? -15.479 -2.478 -11.900 1.00 47.09 213 ALA A C 1
ATOM 1680 O O . ALA A 1 213 ? -15.744 -3.649 -12.156 1.00 47.09 213 ALA A O 1
ATOM 1681 N N . LEU A 1 214 ? -14.382 -2.095 -11.273 1.00 55.41 214 LEU A N 1
ATOM 1682 C CA . LEU A 1 214 ? -13.452 -3.001 -10.636 1.00 55.41 214 LEU A CA 1
ATOM 1683 C C . LEU A 1 214 ? -13.810 -3.013 -9.142 1.00 55.41 214 LEU A C 1
ATOM 1685 O O . LEU A 1 214 ? -13.438 -2.114 -8.391 1.00 55.41 214 LEU A O 1
ATOM 1689 N N . PRO A 1 215 ? -14.680 -3.935 -8.694 1.00 60.12 215 PRO A N 1
ATOM 1690 C CA . PRO A 1 215 ? -15.229 -3.848 -7.361 1.00 60.12 215 PRO A CA 1
ATOM 1691 C C . PRO A 1 215 ? -14.170 -4.101 -6.297 1.00 60.12 215 PRO A C 1
ATOM 1693 O O . PRO A 1 215 ? -13.483 -5.131 -6.266 1.00 60.12 215 PRO A O 1
ATOM 1696 N N . TRP A 1 216 ? -14.084 -3.173 -5.350 1.00 68.75 216 TRP A N 1
ATOM 1697 C CA . TRP A 1 216 ? -13.591 -3.532 -4.033 1.00 68.75 216 TRP A CA 1
ATOM 1698 C C . TRP A 1 216 ? -14.663 -4.382 -3.357 1.00 68.75 216 TRP A C 1
ATOM 1700 O O . TRP A 1 216 ? -15.857 -4.164 -3.556 1.00 68.75 216 TRP A O 1
ATOM 1710 N N . ARG A 1 217 ? -14.243 -5.371 -2.570 1.00 69.56 217 ARG A N 1
ATOM 1711 C CA . ARG A 1 217 ? -15.159 -6.204 -1.796 1.00 69.56 217 ARG A CA 1
ATOM 1712 C C . ARG A 1 217 ? -14.610 -6.426 -0.401 1.00 69.56 217 ARG A C 1
ATOM 1714 O O . ARG A 1 217 ? -13.489 -6.901 -0.257 1.00 69.56 217 ARG A O 1
ATOM 1721 N N . CYS A 1 218 ? -15.422 -6.172 0.617 1.00 71.06 218 CYS A N 1
ATOM 1722 C CA . CYS A 1 218 ? -15.136 -6.574 1.991 1.00 71.06 218 CYS A CA 1
ATOM 1723 C C . CYS A 1 218 ? -16.353 -7.309 2.564 1.00 71.06 218 CYS A C 1
ATOM 1725 O O . CYS A 1 218 ? -17.349 -6.702 2.952 1.00 71.06 218 CYS A O 1
ATOM 1727 N N . GLY A 1 219 ? -16.294 -8.645 2.588 1.00 74.00 219 GLY A N 1
ATOM 1728 C CA . GLY A 1 219 ? -17.439 -9.469 2.981 1.00 74.00 219 GLY A CA 1
ATOM 1729 C C . GLY A 1 219 ? -18.623 -9.299 2.019 1.00 74.00 219 GLY A C 1
ATOM 1730 O O . GLY A 1 219 ? -18.539 -9.710 0.855 1.00 74.00 219 GLY A O 1
ATOM 1731 N N . ALA A 1 220 ? -19.719 -8.724 2.523 1.00 67.19 220 ALA A N 1
ATOM 1732 C CA . ALA A 1 220 ? -20.933 -8.413 1.760 1.00 67.19 220 ALA A CA 1
ATOM 1733 C C . ALA A 1 220 ? -20.916 -7.017 1.100 1.00 67.19 220 ALA A C 1
ATOM 1735 O O . ALA A 1 220 ? -21.761 -6.750 0.251 1.00 67.19 220 ALA A O 1
ATOM 1736 N N . LEU A 1 221 ? -19.972 -6.148 1.477 1.00 71.12 221 LEU A N 1
ATOM 1737 C CA . LEU A 1 221 ? -19.835 -4.791 0.938 1.00 71.12 221 LEU A CA 1
ATOM 1738 C C . LEU A 1 221 ? -19.094 -4.816 -0.396 1.00 71.12 221 LEU A C 1
ATOM 1740 O O . LEU A 1 221 ? -18.112 -5.559 -0.525 1.00 71.12 221 LEU A O 1
ATOM 1744 N N . GLN A 1 222 ? -19.545 -4.008 -1.356 1.00 71.88 222 GLN A N 1
ATOM 1745 C CA . GLN A 1 222 ? -18.935 -3.906 -2.678 1.00 71.88 222 GLN A CA 1
ATOM 1746 C C . GLN A 1 222 ? -19.236 -2.554 -3.329 1.00 71.88 222 GLN A C 1
ATOM 1748 O O . GLN A 1 222 ? -20.387 -2.129 -3.355 1.00 71.88 222 GLN A O 1
ATOM 1753 N N . GLY A 1 223 ? -18.238 -1.925 -3.944 1.00 65.94 223 GLY A N 1
ATOM 1754 C CA . GLY A 1 223 ? -18.433 -0.693 -4.719 1.00 65.94 223 GLY A CA 1
ATOM 1755 C C . GLY A 1 223 ? -17.914 -0.800 -6.144 1.00 65.94 223 GLY A C 1
ATOM 1756 O O . GLY A 1 223 ? -17.485 -1.865 -6.572 1.00 65.94 223 GLY A O 1
ATOM 1757 N N . THR A 1 224 ? -17.976 0.295 -6.899 1.00 68.19 224 THR A N 1
ATOM 1758 C CA . THR A 1 224 ? -17.538 0.369 -8.307 1.00 68.19 224 THR A CA 1
ATOM 1759 C C . THR A 1 224 ? -16.522 1.501 -8.512 1.00 68.19 224 THR A C 1
ATOM 1761 O O . THR A 1 224 ? -16.355 2.345 -7.637 1.00 68.19 224 THR A O 1
ATOM 1764 N N . ASN A 1 225 ? -15.856 1.561 -9.670 1.00 63.59 225 ASN A N 1
ATOM 1765 C CA . ASN A 1 225 ? -15.004 2.688 -10.105 1.00 63.59 225 ASN A CA 1
ATOM 1766 C C . ASN A 1 225 ? -13.680 2.907 -9.335 1.00 63.59 225 ASN A C 1
ATOM 1768 O O . ASN A 1 225 ? -13.164 4.022 -9.299 1.00 63.59 225 ASN A O 1
ATOM 1772 N N . GLY A 1 226 ? -13.094 1.859 -8.754 1.00 70.69 226 GLY A N 1
ATOM 1773 C CA . GLY A 1 226 ? -11.707 1.891 -8.272 1.00 70.69 226 GLY A CA 1
ATOM 1774 C C . GLY A 1 226 ? -10.937 0.683 -8.785 1.00 70.69 226 GLY A C 1
ATOM 1775 O O . GLY A 1 226 ? -11.532 -0.358 -9.006 1.00 70.69 226 GLY A O 1
ATOM 1776 N N . CYS A 1 227 ? -9.629 0.775 -8.989 1.00 79.69 227 CYS A N 1
ATOM 1777 C CA . CYS A 1 227 ? -8.815 -0.403 -9.289 1.00 79.69 227 CYS A CA 1
ATOM 1778 C C . CYS A 1 227 ? -7.522 -0.388 -8.498 1.00 79.69 227 CYS A C 1
ATOM 1780 O O . CYS A 1 227 ? -7.123 0.638 -7.963 1.00 79.69 227 CYS A O 1
ATOM 1782 N N . ILE A 1 228 ? -6.875 -1.537 -8.392 1.00 85.94 228 ILE A N 1
ATOM 1783 C CA . ILE A 1 228 ? -5.530 -1.627 -7.854 1.00 85.94 228 ILE A CA 1
ATOM 1784 C C . ILE A 1 228 ? -4.564 -1.573 -9.030 1.00 85.94 228 ILE A C 1
ATOM 1786 O O . ILE A 1 228 ? -4.537 -2.465 -9.882 1.00 85.94 228 ILE A O 1
ATOM 1790 N N . MET A 1 229 ? -3.752 -0.524 -9.042 1.00 90.38 229 MET A N 1
ATOM 1791 C CA . MET A 1 229 ? -2.580 -0.423 -9.889 1.00 90.38 229 MET A CA 1
ATOM 1792 C C . MET A 1 229 ? -1.414 -1.104 -9.189 1.00 90.38 229 MET A C 1
ATOM 1794 O O . MET A 1 229 ? -1.120 -0.782 -8.042 1.00 90.38 229 MET A O 1
ATOM 1798 N N . SER A 1 230 ? -0.730 -2.013 -9.876 1.00 91.75 230 SER A N 1
ATOM 1799 C CA . SER A 1 230 ? 0.555 -2.552 -9.442 1.00 91.75 230 SER A CA 1
ATOM 1800 C C . SER A 1 230 ? 1.605 -2.350 -10.526 1.00 91.75 230 SER A C 1
ATOM 1802 O O . SER A 1 230 ? 1.419 -2.769 -11.666 1.00 91.75 230 SER A O 1
ATOM 1804 N N . LEU A 1 231 ? 2.716 -1.730 -10.157 1.00 92.94 231 LEU A N 1
ATOM 1805 C CA . LEU A 1 231 ? 3.822 -1.389 -11.034 1.00 92.94 231 LEU A CA 1
ATOM 1806 C C . LEU A 1 231 ? 5.114 -1.985 -10.475 1.00 92.94 231 LEU A C 1
ATOM 1808 O O . LEU A 1 231 ? 5.418 -1.846 -9.291 1.00 92.94 231 LEU A O 1
ATOM 1812 N N . THR A 1 232 ? 5.878 -2.637 -11.346 1.00 93.69 232 THR A N 1
ATOM 1813 C CA . THR A 1 232 ? 7.244 -3.097 -11.094 1.00 93.69 232 THR A CA 1
ATOM 1814 C C . THR A 1 232 ? 8.125 -2.584 -12.228 1.00 93.69 232 THR A C 1
ATOM 1816 O O . THR A 1 232 ? 8.047 -3.087 -13.347 1.00 93.69 232 THR A O 1
ATOM 1819 N N . LEU A 1 233 ? 8.949 -1.584 -11.945 1.00 91.62 233 LEU A N 1
ATOM 1820 C CA . LEU A 1 233 ? 9.990 -1.097 -12.839 1.00 91.62 233 LEU A CA 1
ATOM 1821 C C . LEU A 1 233 ? 11.309 -1.769 -12.461 1.00 91.62 233 LEU A C 1
ATOM 1823 O O . LEU A 1 233 ? 11.728 -1.701 -11.304 1.00 91.62 233 LEU A O 1
ATOM 1827 N N . LEU A 1 234 ? 11.932 -2.435 -13.424 1.00 90.25 234 LEU A N 1
ATOM 1828 C CA . LEU A 1 234 ? 13.234 -3.077 -13.292 1.00 90.25 234 LEU A CA 1
ATOM 1829 C C . LEU A 1 234 ? 14.279 -2.285 -14.077 1.00 90.25 234 LEU A C 1
ATOM 1831 O O . LEU A 1 234 ? 13.968 -1.817 -15.173 1.00 90.25 234 LEU A O 1
ATOM 1835 N N . ASP A 1 235 ? 15.489 -2.171 -13.535 1.00 86.19 235 ASP A N 1
ATOM 1836 C CA . ASP A 1 235 ? 16.660 -1.649 -14.251 1.00 86.19 235 ASP A CA 1
ATOM 1837 C C . ASP A 1 235 ? 17.215 -2.662 -15.279 1.00 86.19 235 ASP A C 1
ATOM 1839 O O . ASP A 1 235 ? 16.706 -3.782 -15.413 1.00 86.19 235 ASP A O 1
ATOM 1843 N N . GLU A 1 236 ? 18.276 -2.290 -16.002 1.00 83.00 236 GLU A N 1
ATOM 1844 C CA . GLU A 1 236 ? 18.984 -3.177 -16.945 1.00 83.00 236 GLU A CA 1
ATOM 1845 C C . GLU A 1 236 ? 19.460 -4.504 -16.321 1.00 83.00 236 GLU A C 1
ATOM 1847 O O . GLU A 1 236 ? 19.471 -5.552 -16.978 1.00 83.00 236 GLU A O 1
ATOM 1852 N N . PHE A 1 237 ? 19.788 -4.507 -15.027 1.00 84.88 237 PHE A N 1
ATOM 1853 C CA . PHE A 1 237 ? 20.219 -5.691 -14.281 1.00 84.88 237 PHE A CA 1
ATOM 1854 C C . PHE A 1 237 ? 19.043 -6.509 -13.739 1.00 84.88 237 PHE A C 1
ATOM 1856 O O . PHE A 1 237 ? 19.248 -7.448 -12.965 1.00 84.88 237 PHE A O 1
ATOM 1863 N N . HIS A 1 238 ? 17.818 -6.176 -14.154 1.00 85.56 238 HIS A N 1
ATOM 1864 C CA . HIS A 1 238 ? 16.573 -6.785 -13.701 1.00 85.56 238 HIS A CA 1
ATOM 1865 C C . HIS A 1 238 ? 16.348 -6.630 -12.189 1.00 85.56 238 HIS A C 1
ATOM 1867 O O . HIS A 1 238 ? 15.609 -7.410 -11.574 1.00 85.56 238 HIS A O 1
ATOM 1873 N N . LYS A 1 239 ? 16.977 -5.627 -11.567 1.00 87.44 239 LYS A N 1
ATOM 1874 C CA . LYS A 1 239 ? 16.749 -5.291 -10.167 1.00 87.44 239 LYS A CA 1
ATOM 1875 C C . LYS A 1 239 ? 15.557 -4.345 -10.065 1.00 87.44 239 LYS A C 1
ATOM 1877 O O . LYS A 1 239 ? 15.424 -3.427 -10.872 1.00 87.44 239 LYS A O 1
ATOM 1882 N N . PRO A 1 240 ? 14.676 -4.548 -9.076 1.00 89.12 240 PRO A N 1
ATOM 1883 C CA . PRO A 1 240 ? 13.583 -3.625 -8.817 1.00 89.12 240 PRO A CA 1
ATOM 1884 C C . PRO A 1 240 ? 14.091 -2.214 -8.515 1.00 89.12 240 PRO A C 1
ATOM 1886 O O . PRO A 1 240 ? 14.805 -2.010 -7.540 1.00 89.12 240 PRO A O 1
ATOM 1889 N N . PHE A 1 241 ? 13.694 -1.263 -9.355 1.00 85.94 241 PHE A N 1
ATOM 1890 C CA . PHE A 1 241 ? 13.997 0.158 -9.221 1.00 85.94 241 PHE A CA 1
ATOM 1891 C C . PHE A 1 241 ? 12.840 0.903 -8.546 1.00 85.94 241 PHE A C 1
ATOM 1893 O O . PHE A 1 241 ? 13.039 1.641 -7.587 1.00 85.94 241 PHE A O 1
ATOM 1900 N N . TRP A 1 242 ? 11.606 0.653 -9.000 1.00 90.00 242 TRP A N 1
ATOM 1901 C CA . TRP A 1 242 ? 10.394 1.226 -8.410 1.00 90.00 242 TRP A CA 1
ATOM 1902 C C . TRP A 1 242 ? 9.282 0.182 -8.379 1.00 90.00 242 TRP A C 1
ATOM 1904 O O . TRP A 1 242 ? 8.987 -0.474 -9.378 1.00 90.00 242 TRP A O 1
ATOM 1914 N N . CYS A 1 243 ? 8.699 -0.031 -7.203 1.00 92.94 243 CYS A N 1
ATOM 1915 C CA . CYS A 1 243 ? 7.683 -1.050 -6.968 1.00 92.94 243 CYS A CA 1
ATOM 1916 C C . CYS A 1 243 ? 6.552 -0.473 -6.139 1.00 92.94 243 CYS A C 1
ATOM 1918 O O . CYS A 1 243 ? 6.764 -0.112 -4.981 1.00 92.94 243 CYS A O 1
ATOM 1920 N N . VAL A 1 244 ? 5.348 -0.469 -6.695 1.00 92.88 244 VAL A N 1
ATOM 1921 C CA . VAL A 1 244 ? 4.192 0.112 -6.024 1.00 92.88 244 VAL A CA 1
ATOM 1922 C C . VAL A 1 244 ? 2.930 -0.677 -6.310 1.00 92.88 244 VAL A C 1
ATOM 1924 O O . VAL A 1 244 ? 2.732 -1.181 -7.412 1.00 92.88 244 VAL A O 1
ATOM 1927 N N . SER A 1 245 ? 2.073 -0.788 -5.300 1.00 93.06 245 SER A N 1
ATOM 1928 C CA . SER A 1 245 ? 0.710 -1.277 -5.451 1.00 93.06 245 SER A CA 1
ATOM 1929 C C . SER A 1 245 ? -0.222 -0.355 -4.687 1.00 93.06 245 SER A C 1
ATOM 1931 O O . SER A 1 245 ? -0.088 -0.233 -3.473 1.00 93.06 245 SER A O 1
ATOM 1933 N N . SER A 1 246 ? -1.155 0.289 -5.380 1.00 90.75 246 SER A N 1
ATOM 1934 C CA . SER A 1 246 ? -2.085 1.230 -4.762 1.00 90.75 246 SER A CA 1
ATOM 1935 C C . SER A 1 246 ? -3.464 1.142 -5.400 1.00 90.75 246 SER A C 1
ATOM 1937 O O . SER A 1 246 ? -3.567 1.015 -6.623 1.00 90.75 246 SER A O 1
ATOM 1939 N N . PRO A 1 247 ? -4.535 1.261 -4.602 1.00 88.75 247 PRO A N 1
ATOM 1940 C CA . PRO A 1 247 ? -5.842 1.611 -5.122 1.00 88.75 247 PRO A CA 1
ATOM 1941 C C . PRO A 1 247 ? -5.774 2.985 -5.800 1.00 88.75 247 PRO A C 1
ATOM 1943 O O . PRO A 1 247 ? -5.135 3.904 -5.284 1.00 88.75 247 PRO A O 1
ATOM 1946 N N . ILE A 1 248 ? -6.422 3.110 -6.950 1.00 86.06 248 ILE A N 1
ATOM 1947 C CA . ILE A 1 248 ? -6.546 4.328 -7.748 1.00 86.06 248 ILE A CA 1
ATOM 1948 C C . ILE A 1 248 ? -8.006 4.504 -8.174 1.00 86.06 248 ILE A C 1
ATOM 1950 O O . ILE A 1 248 ? -8.749 3.529 -8.332 1.00 86.06 248 ILE A O 1
ATOM 1954 N N . SER A 1 249 ? -8.420 5.756 -8.348 1.00 81.56 249 SER A N 1
ATOM 1955 C CA . SER A 1 249 ? -9.728 6.086 -8.913 1.00 81.56 249 SER A CA 1
ATOM 1956 C C . SER A 1 249 ? -9.625 6.189 -10.432 1.00 81.56 249 SER A C 1
ATOM 1958 O O . SER A 1 249 ? -8.629 6.689 -10.959 1.00 81.56 249 SER A O 1
ATOM 1960 N N . ILE A 1 250 ? -10.657 5.714 -11.124 1.00 79.25 250 ILE A N 1
ATOM 1961 C CA . ILE A 1 250 ? -10.794 5.854 -12.573 1.00 79.25 250 ILE A CA 1
ATOM 1962 C C . ILE A 1 250 ? -11.928 6.841 -12.824 1.00 79.25 250 ILE A C 1
ATOM 1964 O O . ILE A 1 250 ? -13.072 6.588 -12.445 1.00 79.25 250 ILE A O 1
ATOM 1968 N N . VAL A 1 251 ? -11.606 7.966 -13.458 1.00 79.00 251 VAL A N 1
ATOM 1969 C CA . VAL A 1 251 ? -12.554 9.055 -13.712 1.00 79.00 251 VAL A CA 1
ATOM 1970 C C . VAL A 1 251 ? -12.852 9.183 -15.206 1.00 79.00 251 VAL A C 1
ATOM 1972 O O . VAL A 1 251 ? -11.941 9.036 -16.021 1.00 79.00 251 VAL A O 1
ATOM 1975 N N . PRO A 1 252 ? -14.105 9.452 -15.604 1.00 74.50 252 PRO A N 1
ATOM 1976 C CA . PRO A 1 252 ? -14.428 9.745 -16.995 1.00 74.50 252 PRO A CA 1
ATOM 1977 C C . PRO A 1 252 ? -13.808 11.082 -17.421 1.00 74.50 252 PRO A C 1
ATOM 1979 O O . PRO A 1 252 ? -13.792 12.058 -16.671 1.00 74.50 252 PRO A O 1
ATOM 1982 N N . GLY A 1 253 ? -13.289 11.116 -18.640 1.00 67.00 253 GLY A N 1
ATOM 1983 C CA . GLY A 1 253 ? -12.634 12.258 -19.252 1.00 67.00 253 GLY A CA 1
ATOM 1984 C C . GLY A 1 253 ? -13.563 13.121 -20.098 1.00 67.00 253 GLY A C 1
ATOM 1985 O O . GLY A 1 253 ? -14.441 12.614 -20.785 1.00 67.00 253 GLY A O 1
ATOM 1986 N N . GLN A 1 254 ? -13.319 14.434 -20.111 1.00 57.31 254 GLN A N 1
ATOM 1987 C CA . GLN A 1 254 ? -13.991 15.388 -21.000 1.00 57.31 254 GLN A CA 1
ATOM 1988 C C . GLN A 1 254 ? -13.067 15.756 -22.173 1.00 57.31 254 GLN A C 1
ATOM 1990 O O . GLN A 1 254 ? -12.495 16.840 -22.190 1.00 57.31 254 GLN A O 1
ATOM 1995 N N . MET A 1 255 ? -12.859 14.860 -23.141 1.00 55.72 255 MET A N 1
ATOM 1996 C CA . MET A 1 255 ? -12.112 15.188 -24.369 1.00 55.72 255 MET A CA 1
ATOM 1997 C C . MET A 1 255 ? -12.924 14.817 -25.614 1.00 55.72 255 MET A C 1
ATOM 1999 O O . MET A 1 255 ? -13.670 13.838 -25.574 1.00 55.72 255 MET A O 1
ATOM 2003 N N . PRO A 1 256 ? -12.808 15.585 -26.719 1.00 47.59 256 PRO A N 1
ATOM 2004 C CA . PRO A 1 256 ? -13.555 15.310 -27.936 1.00 47.59 256 PRO A CA 1
ATOM 2005 C C . PRO A 1 256 ? -13.155 13.949 -28.507 1.00 47.59 256 PRO A C 1
ATOM 2007 O O . PRO A 1 256 ? -11.972 13.646 -28.678 1.00 47.59 256 PRO A O 1
ATOM 2010 N N . VAL A 1 257 ? -14.180 13.146 -28.787 1.00 46.66 257 VAL A N 1
ATOM 2011 C CA . VAL A 1 257 ? -14.105 11.803 -29.362 1.00 46.66 257 VAL A CA 1
ATOM 2012 C C . VAL A 1 257 ? -13.185 11.815 -30.584 1.00 46.66 257 VAL A C 1
ATOM 2014 O O . VAL A 1 257 ? -13.449 12.492 -31.580 1.00 46.66 257 VAL A O 1
ATOM 2017 N N . ARG A 1 258 ? -12.078 11.075 -30.507 1.00 48.50 258 ARG A N 1
ATOM 2018 C CA . ARG A 1 258 ? -11.235 10.781 -31.668 1.00 48.50 258 ARG A CA 1
ATOM 2019 C C . ARG A 1 258 ? -12.002 9.791 -32.561 1.00 48.50 258 ARG A C 1
ATOM 2021 O O . ARG A 1 258 ? -12.589 8.841 -32.059 1.00 48.50 258 ARG A O 1
ATOM 2028 N N . ASN A 1 259 ? -12.012 10.024 -33.876 1.00 49.69 259 ASN A N 1
ATOM 2029 C CA . ASN A 1 259 ? -12.861 9.320 -34.861 1.00 49.69 259 ASN A CA 1
ATOM 2030 C C . ASN A 1 259 ? -12.712 7.777 -34.913 1.00 49.69 259 ASN A C 1
ATOM 2032 O O . ASN A 1 259 ? -13.471 7.122 -35.623 1.00 49.69 259 ASN A O 1
ATOM 2036 N N . ASP A 1 260 ? -11.734 7.189 -34.223 1.00 53.38 260 ASP A N 1
ATOM 2037 C CA . ASP A 1 260 ? -11.379 5.765 -34.239 1.00 53.38 260 ASP A CA 1
ATOM 2038 C C . ASP A 1 260 ? -11.816 4.978 -32.983 1.00 53.38 260 ASP A C 1
ATOM 2040 O O . ASP A 1 260 ? -11.619 3.753 -32.921 1.00 53.38 260 ASP A O 1
ATOM 2044 N N . TYR A 1 261 ? -12.446 5.646 -32.006 1.00 53.41 261 TYR A N 1
ATOM 2045 C CA . TYR A 1 261 ? -12.988 5.028 -30.796 1.00 53.41 261 TYR A CA 1
ATOM 2046 C C . TYR A 1 261 ? -14.316 5.675 -30.370 1.00 53.41 261 TYR A C 1
ATOM 2048 O O . TYR A 1 261 ? -14.400 6.886 -30.224 1.00 53.41 261 TYR A O 1
ATOM 2056 N N . ALA A 1 262 ? -15.361 4.865 -30.172 1.00 53.59 262 ALA A N 1
ATOM 2057 C CA . ALA A 1 262 ? -16.719 5.336 -29.869 1.00 53.59 262 ALA A CA 1
ATOM 2058 C C . ALA A 1 262 ? -17.072 5.341 -28.364 1.00 53.59 262 ALA A C 1
ATOM 2060 O O . ALA A 1 262 ? -18.232 5.562 -28.023 1.00 53.59 262 ALA A O 1
ATOM 2061 N N . GLY A 1 263 ? -16.117 5.039 -27.476 1.00 59.06 263 GLY A N 1
ATOM 2062 C CA . GLY A 1 263 ? -16.316 5.058 -26.022 1.00 59.06 263 GLY A CA 1
ATOM 2063 C C . GLY A 1 263 ? -15.757 6.321 -25.363 1.00 59.06 263 GLY A C 1
ATOM 2064 O O . GLY A 1 263 ? -14.862 6.970 -25.906 1.00 59.06 263 GLY A O 1
ATOM 2065 N N . ASP A 1 264 ? -16.275 6.649 -24.179 1.00 62.06 264 ASP A N 1
ATOM 2066 C CA . ASP A 1 264 ? -15.768 7.759 -23.372 1.00 62.06 264 ASP A CA 1
ATOM 2067 C C . ASP A 1 264 ? -14.360 7.428 -22.840 1.00 62.06 264 ASP A C 1
ATOM 2069 O O . ASP A 1 264 ? -14.154 6.330 -22.313 1.00 62.06 264 ASP A O 1
ATOM 2073 N N . PRO A 1 265 ? -13.373 8.336 -22.962 1.00 72.88 265 PRO A N 1
ATOM 2074 C CA . PRO A 1 265 ? -12.047 8.107 -22.406 1.00 72.88 265 PRO A CA 1
ATOM 2075 C C . PRO A 1 265 ? -12.109 8.141 -20.878 1.00 72.88 265 PRO A C 1
ATOM 2077 O O . PRO A 1 265 ? -12.776 8.995 -20.299 1.00 72.88 265 PRO A O 1
ATOM 2080 N N . PHE A 1 266 ? -11.357 7.270 -20.214 1.00 78.06 266 PHE A N 1
ATOM 2081 C CA . PHE A 1 266 ? -11.151 7.315 -18.770 1.00 78.06 266 PHE A CA 1
ATOM 2082 C C . PHE A 1 266 ? -9.717 7.712 -18.439 1.00 78.06 266 PHE A C 1
ATOM 2084 O O . PHE A 1 266 ? -8.776 7.383 -19.163 1.00 78.06 266 PHE A O 1
ATOM 2091 N N . PHE A 1 267 ? -9.547 8.389 -17.311 1.00 82.56 267 PHE A N 1
ATOM 2092 C CA . PHE A 1 267 ? -8.257 8.805 -16.791 1.00 82.56 267 PHE A CA 1
ATOM 2093 C C . PHE A 1 267 ? -8.024 8.227 -15.402 1.00 82.56 267 PHE A C 1
ATOM 2095 O O . PHE A 1 267 ? -8.945 8.095 -14.594 1.00 82.56 267 PHE A O 1
ATOM 2102 N N . ALA A 1 268 ? -6.770 7.903 -15.125 1.00 85.56 268 ALA A N 1
ATOM 2103 C CA . ALA A 1 268 ? -6.313 7.517 -13.804 1.00 85.56 268 ALA A CA 1
ATOM 2104 C C . ALA A 1 268 ? -4.928 8.108 -13.548 1.00 85.56 268 ALA A C 1
ATOM 2106 O O . ALA A 1 268 ? -4.113 8.233 -14.464 1.00 85.56 268 ALA A O 1
ATOM 2107 N N . TRP A 1 269 ? -4.677 8.473 -12.297 1.00 88.00 269 TRP A N 1
ATOM 2108 C CA . TRP A 1 269 ? -3.452 9.136 -11.876 1.00 88.00 269 TRP A CA 1
ATOM 2109 C C . TRP A 1 269 ? -2.942 8.533 -10.570 1.00 88.00 269 TRP A C 1
ATOM 2111 O O . TRP A 1 269 ? -3.723 8.095 -9.721 1.00 88.00 269 TRP A O 1
ATOM 2121 N N . TYR A 1 270 ? -1.623 8.493 -10.433 1.00 89.62 270 TYR A N 1
ATOM 2122 C CA . TYR A 1 270 ? -0.924 8.066 -9.231 1.00 89.62 270 TYR A CA 1
ATOM 2123 C C . TYR A 1 270 ? 0.352 8.884 -9.073 1.00 89.62 270 TYR A C 1
ATOM 2125 O O . TYR A 1 270 ? 1.049 9.119 -10.057 1.00 89.62 270 TYR A O 1
ATOM 2133 N N . GLU A 1 271 ? 0.680 9.266 -7.846 1.00 89.56 271 GLU A N 1
ATOM 2134 C CA . GLU A 1 271 ? 1.924 9.954 -7.525 1.00 89.56 271 GLU A CA 1
ATOM 2135 C C . GLU A 1 271 ? 2.372 9.590 -6.109 1.00 89.56 271 GLU A C 1
ATOM 2137 O O . GLU A 1 271 ? 1.567 9.549 -5.175 1.00 89.56 271 GLU A O 1
ATOM 2142 N N . ASP A 1 272 ? 3.664 9.317 -5.963 1.00 87.06 272 ASP A N 1
ATOM 2143 C CA . ASP A 1 272 ? 4.350 9.188 -4.686 1.00 87.06 272 ASP A CA 1
ATOM 2144 C C . ASP A 1 272 ? 5.758 9.794 -4.769 1.00 87.06 272 ASP A C 1
ATOM 2146 O O . ASP A 1 272 ? 6.144 10.426 -5.750 1.00 87.06 272 ASP A O 1
ATOM 2150 N N . SER A 1 273 ? 6.555 9.602 -3.720 1.00 84.38 273 SER A N 1
ATOM 2151 C CA . SER A 1 273 ? 7.944 10.064 -3.698 1.00 84.38 273 SER A CA 1
ATOM 2152 C C . SER A 1 273 ? 8.854 9.370 -4.721 1.00 84.38 273 SER A C 1
ATOM 2154 O O . SER A 1 273 ? 9.960 9.848 -4.955 1.00 84.38 273 SER A O 1
ATOM 2156 N N . GLY A 1 274 ? 8.451 8.211 -5.250 1.00 84.31 274 GLY A N 1
ATOM 2157 C CA . GLY A 1 274 ? 9.208 7.421 -6.220 1.00 84.31 274 GLY A CA 1
ATOM 2158 C C . GLY A 1 274 ? 8.914 7.801 -7.671 1.00 84.31 274 GLY A C 1
ATOM 2159 O O . GLY A 1 274 ? 9.788 7.647 -8.521 1.00 84.31 274 GLY A O 1
ATOM 2160 N N . GLY A 1 275 ? 7.721 8.325 -7.956 1.00 88.81 275 GLY A N 1
ATOM 2161 C CA . GLY A 1 275 ? 7.369 8.840 -9.272 1.00 88.81 275 GLY A CA 1
ATOM 2162 C C . GLY A 1 275 ? 5.874 9.076 -9.455 1.00 88.81 275 GLY A C 1
ATOM 2163 O O . GLY A 1 275 ? 5.081 9.008 -8.517 1.00 88.81 275 GLY A O 1
ATOM 2164 N N . LYS A 1 276 ? 5.482 9.324 -10.707 1.00 92.31 276 LYS A N 1
ATOM 2165 C CA . LYS A 1 276 ? 4.085 9.521 -11.101 1.00 92.31 276 LYS A CA 1
ATOM 2166 C C . LYS A 1 276 ? 3.690 8.651 -12.288 1.00 92.31 276 LYS A C 1
ATOM 2168 O O . LYS A 1 276 ? 4.515 8.331 -13.141 1.00 92.31 276 LYS A O 1
ATOM 2173 N N . VAL A 1 277 ? 2.415 8.285 -12.343 1.00 90.62 277 VAL A N 1
ATOM 2174 C CA . VAL A 1 277 ? 1.793 7.547 -13.443 1.00 90.62 277 VAL A CA 1
ATOM 2175 C C . VAL A 1 277 ? 0.530 8.284 -13.863 1.00 90.62 277 VAL A C 1
ATOM 2177 O O . VAL A 1 277 ? -0.366 8.512 -13.053 1.00 90.62 277 VAL A O 1
ATOM 2180 N N . GLU A 1 278 ? 0.443 8.605 -15.149 1.00 90.06 278 GLU A N 1
ATOM 2181 C CA . GLU A 1 278 ? -0.740 9.181 -15.783 1.00 90.06 278 GLU A CA 1
ATOM 2182 C C . GLU A 1 278 ? -1.221 8.200 -16.856 1.00 90.06 278 GLU A C 1
ATOM 2184 O O . GLU A 1 278 ? -0.456 7.783 -17.727 1.00 90.06 278 GLU A O 1
ATOM 2189 N N . MET A 1 279 ? -2.483 7.786 -16.771 1.00 86.12 279 MET A N 1
ATOM 2190 C CA . MET A 1 279 ? -3.073 6.809 -17.678 1.00 86.12 279 MET A CA 1
ATOM 2191 C C . MET A 1 279 ? -4.293 7.376 -18.376 1.00 86.12 279 MET A C 1
ATOM 2193 O O . MET A 1 279 ? -5.198 7.909 -17.734 1.00 86.12 279 MET A O 1
ATOM 2197 N N . GLN A 1 280 ? -4.346 7.142 -19.683 1.00 81.62 280 GLN A N 1
ATOM 2198 C CA . GLN A 1 280 ? -5.542 7.289 -20.493 1.00 81.62 280 GLN A CA 1
ATOM 2199 C C . GLN A 1 280 ? -5.995 5.898 -20.943 1.00 81.62 280 GLN A C 1
ATOM 2201 O O . GLN A 1 280 ? -5.262 5.183 -21.628 1.00 81.62 280 GLN A O 1
ATOM 2206 N N . LEU A 1 281 ? -7.204 5.517 -20.546 1.00 74.19 281 LEU A N 1
ATOM 2207 C CA . LEU A 1 281 ? -7.866 4.283 -20.944 1.00 74.19 281 LEU A CA 1
ATOM 2208 C C . LEU A 1 281 ? -8.925 4.656 -21.988 1.00 74.19 281 LEU A C 1
ATOM 2210 O O . LEU A 1 281 ? -9.884 5.357 -21.668 1.00 74.19 281 LEU A O 1
ATOM 2214 N N . ALA A 1 282 ? -8.708 4.241 -23.235 1.00 64.44 282 ALA A N 1
ATOM 2215 C CA . ALA A 1 282 ? -9.668 4.352 -24.331 1.00 64.44 282 ALA A CA 1
ATOM 2216 C C . ALA A 1 282 ? -10.097 2.940 -24.718 1.00 64.44 282 ALA A C 1
ATOM 2218 O O . ALA A 1 282 ? -9.288 2.193 -25.311 1.00 64.44 282 ALA A O 1
#

Radius of gyration: 21.62 Å; chains: 1; bounding box: 59×47×61 Å

Sequence (282 aa):
TWELTVCDNSGQKTRHNLSWARFCGTSVALCWGGGGHLPDLEQISSFLLHGVHPYLRFSSFHHGKAPISLRPSSRSFMVEVNLSKSLQLISEDRLVELRLLESGTVVGLWKNEQAVAFVMFTLHFHKLVEKSVQGSSLCPYTEPTFKPPFDDIDPEYGLHGYQLHFVLHDTVYKPLTLRFIIPTAQICDGLVQLTAINGVNLGQRTLLSGNLALPWRCGALQGTNGCIMSLTLLDEFHKPFWCVSSPISIVPGQMPVRNDYAGDPFFAWYEDSGGKVEMQLA

Foldseek 3Di:
DKKKWWAFPVRDIDIFDWPDWFDDPFKIKTKGFCPVPFFFLNGTFKMWMKQKAFDDPPDDDDDDPDDPVPTDIFIATQDIWGSVDDWDFFWDDPFWTWTDTPQQKIFTAGPPPSGTRMIMHMGGPVCPVVQRPVHHPVGTDDDPDDDPPDDPPDPCVQVAFKKKWKWKAARDDDIDIAIDGDGPVQQDPNDHDDDRDDLVDPVSDPPPPDFQFRWHDDPPDIIGFKIWMWMFMATNVRHTLDTGIHIWGKAFDDDPDDPSDDDTKIWIKDDDPSGIDIDIDD

Organism: Takifugu rubripes (NCBI:txid31033)